Protein AF-A0A7S0H7M1-F1 (afdb_monomer)

Secondary structure (DSSP, 8-state):
-HHHHHHHHHHHHHHHHHH-TTTTTS--HHHHHHHHHHHHHHHHHHHHHHHHHHHHHHHHHHHTTGGGGGB-TTSPBPTTTHHHHHHHHHHHS-S--EEEEEETTEEEEEEHHHHTT-HHHH-TTTTS-----HHHHHHH--TT-GGGTTTTS-TTHHHHHHHHHHHHHHHTTS-EEEEEEEEEEEETTEEEEEEEE---------

Mean predicted aligned error: 10.05 Å

Foldseek 3Di:
DVVVVVVQLVVLLVVCVVVCVPVVVDDDPVRSSVVSVVVVCCCCVVVVQQLVQLLVLLVQCLQVVLCVVQADPVSFGNLVCLLQSSLLSCLQRFSDQWDWDADPNDIDIDGSNVQSQPCVLCNPCSNGRDGDDPVSSVPRRCSQPPVPPPPRGNPCVVVSSVVSSVVSVVLSQFDWHFDAQVDFDDDPNDTHGHIDTDRDDRPPDD

Sequence (206 aa):
VKEAQAKWLLKIETLLGESYGKLGKHKTPSEMALLAWAVLDALTFAGGLGVPTLTHHCIAVIANGEASAVLDSNGRLDRKKIDHFIMETSRLYPAVTEVPFLRSGKREVISIGMQSREKAVWGDDADTWKLRPLPLYHENLNAFAEFAHPTRSCPGKGLSLAIIRGFLKQLNEYSWSNVDTSKPLKANGFRFPEFTIRLSSPSSSS

Solvent-accessible surface area (backbone atoms only — not comparable to full-atom values): 12082 Å² total; per-residue (Å²): 110,73,67,64,50,52,55,52,41,56,51,43,41,50,52,47,55,72,75,35,78,76,62,65,84,80,54,54,73,69,56,46,51,51,48,26,47,54,50,50,50,50,49,51,51,54,45,64,47,35,42,59,45,37,45,45,48,48,52,50,38,51,76,72,56,62,40,56,92,44,36,47,100,84,72,33,64,38,83,88,42,49,67,57,52,52,50,45,40,32,37,76,48,38,61,49,43,63,47,79,46,78,54,97,91,38,84,46,72,47,51,39,52,58,62,48,40,35,43,95,79,58,36,95,57,25,89,51,85,62,93,71,65,65,68,59,48,77,75,67,60,43,60,49,39,53,88,41,57,91,85,60,30,50,87,54,50,69,59,42,53,50,52,44,50,50,49,54,58,56,53,50,75,39,55,67,46,77,70,40,75,89,57,56,44,76,59,96,89,43,78,39,64,34,68,44,77,46,82,53,72,77,78,79,82,126

Radius of gyration: 20.31 Å; Cα contacts (8 Å, |Δi|>4): 219; chains: 1; bounding box: 55×48×53 Å

InterPro domains:
  IPR036396 Cytochrome P450 superfamily [G3DSA:1.10.630.10] (42-188)
  IPR036396 Cytochrome P450 superfamily [SSF48264] (74-171)

Nearest PDB structures (foldseek):
  8hkj-assembly9_I  TM=6.020E-01  e=2.338E-04  Bacillus cereus
  8hkj-assembly10_J  TM=6.014E-01  e=3.820E-04  Bacillus cereus
  7mr1-assembly1_C  TM=2.454E-01  e=7.409E+00  Escherichia coli K-12

Organism: NCBI:txid1561963

pLDDT: mean 78.95, std 15.58, range [35.94, 97.5]

Structure (mmCIF, N/CA/C/O backbone):
data_AF-A0A7S0H7M1-F1
#
_entry.id   AF-A0A7S0H7M1-F1
#
loop_
_atom_site.group_PDB
_atom_site.id
_atom_site.type_symbol
_atom_site.label_atom_id
_atom_site.label_alt_id
_atom_site.label_comp_id
_atom_site.label_asym_id
_atom_site.label_entity_id
_atom_site.label_seq_id
_atom_site.pdbx_PDB_ins_code
_atom_site.Cartn_x
_atom_site.Cartn_y
_atom_site.Cartn_z
_atom_site.occupancy
_atom_site.B_iso_or_equiv
_atom_site.auth_seq_id
_atom_site.auth_comp_id
_atom_site.auth_asym_id
_atom_site.auth_atom_id
_atom_site.pdbx_PDB_model_num
ATOM 1 N N . VAL A 1 1 ? 0.652 22.108 19.392 1.00 57.00 1 VAL A N 1
ATOM 2 C CA . VAL A 1 1 ? 0.270 20.669 19.354 1.00 57.00 1 VAL A CA 1
ATOM 3 C C . VAL A 1 1 ? -1.083 20.419 20.018 1.00 57.00 1 VAL A C 1
ATOM 5 O O . VAL A 1 1 ? -1.995 20.016 19.312 1.00 57.00 1 VAL A O 1
ATOM 8 N N . LYS A 1 2 ? -1.264 20.731 21.313 1.00 65.12 2 LYS A N 1
ATOM 9 C CA . LYS A 1 2 ? -2.528 20.486 22.047 1.00 65.12 2 LYS A CA 1
ATOM 10 C C . LYS A 1 2 ? -3.769 21.153 21.429 1.00 65.12 2 LYS A C 1
ATOM 12 O O . LYS A 1 2 ? -4.819 20.536 21.340 1.00 65.12 2 LYS A O 1
ATOM 17 N N . GLU A 1 3 ? -3.628 22.380 20.941 1.00 69.38 3 GLU A N 1
ATOM 18 C CA . GLU A 1 3 ? -4.734 23.149 20.351 1.00 69.38 3 GLU A CA 1
ATOM 19 C C . GLU A 1 3 ? -5.190 22.593 18.987 1.00 69.38 3 GLU A C 1
ATOM 21 O O . GLU A 1 3 ? -6.380 22.437 18.723 1.00 69.38 3 GLU A O 1
ATOM 26 N N . ALA A 1 4 ? -4.234 22.186 18.143 1.00 67.88 4 ALA A N 1
ATOM 27 C CA . ALA A 1 4 ? -4.519 21.520 16.872 1.00 67.88 4 ALA A CA 1
ATOM 28 C C . ALA A 1 4 ? -5.181 20.148 17.084 1.00 67.88 4 ALA A C 1
ATOM 30 O O . ALA A 1 4 ? -6.089 19.777 16.345 1.00 67.88 4 ALA A O 1
ATOM 31 N N . GLN A 1 5 ? -4.753 19.416 18.113 1.00 64.75 5 GLN A N 1
ATOM 32 C CA . GLN A 1 5 ? -5.336 18.134 18.494 1.00 64.75 5 GLN A CA 1
ATOM 33 C C . GLN A 1 5 ? -6.780 18.285 18.987 1.00 64.75 5 GLN A C 1
ATOM 35 O O . GLN A 1 5 ? -7.653 17.552 18.529 1.00 64.75 5 GLN A O 1
ATOM 40 N N . ALA A 1 6 ? -7.054 19.285 19.831 1.00 70.81 6 ALA A N 1
ATOM 41 C CA . ALA A 1 6 ? -8.407 19.601 20.291 1.00 70.81 6 ALA A CA 1
ATOM 42 C C . ALA A 1 6 ? -9.352 19.941 19.125 1.00 70.81 6 ALA A C 1
ATOM 44 O O . ALA A 1 6 ? -10.485 19.465 19.083 1.00 70.81 6 ALA A O 1
ATOM 45 N N . LYS A 1 7 ? -8.867 20.691 18.125 1.00 78.12 7 LYS A N 1
ATOM 46 C CA . LYS A 1 7 ? -9.633 21.012 16.911 1.00 78.12 7 LYS A CA 1
ATOM 47 C C . LYS A 1 7 ? -10.032 19.762 16.116 1.00 78.12 7 LYS A C 1
ATOM 49 O O . LYS A 1 7 ? -11.158 19.680 15.627 1.00 78.12 7 LYS A O 1
ATOM 54 N N . TRP A 1 8 ? -9.120 18.801 15.963 1.00 71.94 8 TRP A N 1
ATOM 55 C CA . TRP A 1 8 ? -9.410 17.545 15.262 1.00 71.94 8 TRP A CA 1
ATOM 56 C C . TRP A 1 8 ? -10.359 16.646 16.049 1.00 71.94 8 TRP A C 1
ATOM 58 O O . TRP A 1 8 ? -11.255 16.060 15.443 1.00 71.94 8 TRP A O 1
ATOM 68 N N . LEU A 1 9 ? -10.212 16.592 17.374 1.00 67.31 9 LEU A N 1
ATOM 69 C CA . LEU A 1 9 ? -11.108 15.840 18.248 1.00 67.31 9 LEU A CA 1
ATOM 70 C C . LEU A 1 9 ? -12.554 16.331 18.108 1.00 67.31 9 LEU A C 1
ATOM 72 O O . LEU A 1 9 ? -13.432 15.542 17.776 1.00 67.31 9 LEU A O 1
ATOM 76 N N . LEU A 1 10 ? -12.774 17.644 18.230 1.00 71.75 10 LEU A N 1
ATOM 77 C CA . LEU A 1 10 ? -14.099 18.260 18.100 1.00 71.75 10 LEU A CA 1
ATOM 78 C C . LEU A 1 10 ? -14.734 17.976 16.726 1.00 71.75 10 LEU A C 1
ATOM 80 O O . LEU A 1 10 ? -15.933 17.726 16.604 1.00 71.75 10 LEU A O 1
ATOM 84 N N . LYS A 1 11 ? -13.915 17.984 15.667 1.00 77.06 11 LYS A N 1
ATOM 85 C CA . LYS A 1 11 ? -14.367 17.666 14.310 1.00 77.06 11 LYS A CA 1
ATOM 86 C C . LYS A 1 11 ? -14.787 16.200 14.180 1.00 77.06 11 LYS A C 1
ATOM 88 O O . LYS A 1 11 ? -15.801 15.923 13.547 1.00 77.06 11 LYS A O 1
ATOM 93 N N . ILE A 1 12 ? -14.039 15.271 14.776 1.00 73.44 12 ILE A N 1
ATOM 94 C CA . ILE A 1 12 ? -14.388 13.842 14.790 1.00 73.44 12 ILE A CA 1
ATOM 95 C C . ILE A 1 12 ? -15.648 13.607 15.626 1.00 73.44 12 ILE A C 1
ATOM 97 O O . ILE A 1 12 ? -16.529 12.887 15.173 1.00 73.44 12 ILE A O 1
ATOM 101 N N . GLU A 1 13 ? -15.784 14.248 16.789 1.00 68.00 13 GLU A N 1
ATOM 102 C CA . GLU A 1 13 ? -17.002 14.193 17.611 1.00 68.00 13 GLU A CA 1
ATOM 103 C C . GLU A 1 13 ? -18.234 14.658 16.828 1.00 68.00 13 GLU A C 1
ATOM 105 O O . GLU A 1 13 ? -19.259 13.974 16.830 1.00 68.00 13 GLU A O 1
ATOM 110 N N . THR A 1 14 ? -18.109 15.769 16.096 1.00 73.81 14 THR A N 1
ATOM 111 C CA . THR A 1 14 ? -19.175 16.306 15.233 1.00 73.81 14 THR A CA 1
ATOM 112 C C . THR A 1 14 ? -19.559 15.299 14.146 1.00 73.81 14 THR A C 1
ATOM 114 O O . THR A 1 14 ? -20.726 14.933 14.025 1.00 73.81 14 THR A O 1
ATOM 117 N N . LEU A 1 15 ? -18.573 14.766 13.415 1.00 72.00 15 LEU A N 1
ATOM 118 C CA . LEU A 1 15 ? -18.794 13.779 12.351 1.00 72.00 15 LEU A CA 1
ATOM 119 C C . LEU A 1 15 ? -19.399 12.469 12.877 1.00 72.00 15 LEU A C 1
ATOM 121 O O . LEU A 1 15 ? -20.238 11.860 12.209 1.00 72.00 15 LEU A O 1
ATOM 125 N N . LEU A 1 16 ? -18.990 12.028 14.070 1.00 69.62 16 LEU A N 1
ATOM 126 C CA . LEU A 1 16 ? -19.566 10.864 14.743 1.00 69.62 16 LEU A CA 1
ATOM 127 C C . LEU A 1 16 ? -21.024 11.125 15.138 1.00 69.62 16 LEU A C 1
ATOM 129 O O . LEU A 1 16 ? -21.862 10.248 14.936 1.00 69.62 16 LEU A O 1
ATOM 133 N N . GLY A 1 17 ? -21.340 12.319 15.644 1.00 66.81 17 GLY A N 1
ATOM 134 C CA . GLY A 1 17 ? -22.709 12.732 15.962 1.00 66.81 17 GLY A CA 1
ATOM 135 C C . GLY A 1 17 ? -23.627 12.743 14.736 1.00 66.81 17 GLY A C 1
ATOM 136 O O . GLY A 1 17 ? -24.731 12.201 14.795 1.00 66.81 17 GLY A O 1
ATOM 137 N N . GLU A 1 18 ? -23.148 13.282 13.613 1.00 67.69 18 GLU A N 1
ATOM 138 C CA . GLU A 1 18 ? -23.882 13.350 12.340 1.00 67.69 18 GLU A CA 1
ATOM 139 C C . GLU A 1 18 ? -24.073 11.969 11.690 1.00 67.69 18 GLU A C 1
ATOM 141 O O . GLU A 1 18 ? -25.154 11.652 11.194 1.00 67.69 18 GLU A O 1
ATOM 146 N N . SER A 1 19 ? -23.043 11.116 11.721 1.00 60.75 19 SER A N 1
ATOM 147 C CA . SER A 1 19 ? -23.050 9.812 11.035 1.00 60.75 19 SER A CA 1
ATOM 148 C C . SER A 1 19 ? -23.734 8.696 11.838 1.00 60.75 19 SER A C 1
ATOM 150 O O . SER A 1 19 ? -24.164 7.696 11.264 1.00 60.75 19 SER A O 1
ATOM 152 N N . TYR A 1 20 ? -23.844 8.835 13.165 1.00 59.97 20 TYR A N 1
ATOM 153 C CA . TYR A 1 20 ? -24.303 7.772 14.069 1.00 59.97 20 TYR A CA 1
ATOM 154 C C . TYR A 1 20 ? -25.439 8.210 15.005 1.00 59.97 20 TYR A C 1
ATOM 156 O O . TYR A 1 20 ? -25.418 7.888 16.196 1.00 59.97 20 TYR A O 1
ATOM 164 N N . GLY A 1 21 ? -26.503 8.828 14.478 1.00 47.56 21 GLY A N 1
ATOM 165 C CA . GLY A 1 21 ? -27.720 9.220 15.223 1.00 47.56 21 GLY A CA 1
ATOM 166 C C . GLY A 1 21 ? -28.423 8.124 16.066 1.00 47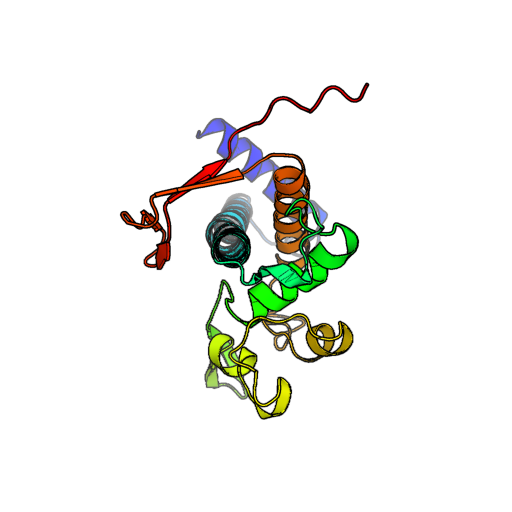.56 21 GLY A C 1
ATOM 167 O O . GLY A 1 21 ? -29.434 8.393 16.712 1.00 47.56 21 GLY A O 1
ATOM 168 N N . LYS A 1 22 ? -27.895 6.890 16.104 1.00 50.78 22 LYS A N 1
ATOM 169 C CA . LYS A 1 22 ? -28.317 5.772 16.968 1.00 50.78 22 LYS A CA 1
ATOM 170 C C . LYS A 1 22 ? -27.406 5.499 18.182 1.00 50.78 22 LYS A C 1
ATOM 172 O O . LYS A 1 22 ? -27.899 4.935 19.152 1.00 50.78 22 LYS A O 1
ATOM 177 N N . LEU A 1 23 ? -26.126 5.896 18.181 1.00 49.69 23 LEU A N 1
ATOM 178 C CA . LEU A 1 23 ? -25.229 5.751 19.351 1.00 49.69 23 LEU A CA 1
ATOM 179 C C . LEU A 1 23 ? -25.386 6.905 20.355 1.00 49.69 23 LEU A C 1
ATOM 181 O O . LEU A 1 23 ? -25.138 6.722 21.544 1.00 49.69 23 LEU A O 1
ATOM 185 N N . GLY A 1 24 ? -25.840 8.072 19.888 1.00 48.19 24 GLY A N 1
ATOM 186 C CA . GLY A 1 24 ? -25.947 9.293 20.694 1.00 48.19 24 GLY A CA 1
ATOM 187 C C . GLY A 1 24 ? -27.023 9.278 21.786 1.00 48.19 24 GLY A C 1
ATOM 188 O O . GLY A 1 24 ? -27.004 10.137 22.657 1.00 48.19 24 GLY A O 1
ATOM 189 N N . LYS A 1 25 ? -27.945 8.306 21.796 1.00 53.41 25 LYS A N 1
ATOM 190 C CA . LYS A 1 25 ? -29.011 8.259 22.816 1.00 53.41 25 LYS A CA 1
ATOM 191 C C . LYS A 1 25 ? -28.539 7.762 24.189 1.00 53.41 25 LYS A C 1
ATOM 193 O O . LYS A 1 25 ? -29.270 7.927 25.159 1.00 53.41 25 LYS A O 1
ATOM 198 N N . HIS A 1 26 ? -27.339 7.180 24.282 1.00 52.72 26 HIS A N 1
ATOM 199 C CA . HIS A 1 26 ? -26.861 6.519 25.504 1.00 52.72 26 HIS A CA 1
ATOM 200 C C . HIS A 1 26 ? -25.388 6.786 25.838 1.00 52.72 26 HIS A C 1
ATOM 202 O O . HIS A 1 26 ? -24.795 5.994 26.562 1.00 52.72 26 HIS A O 1
ATOM 208 N N . LYS A 1 27 ? -24.780 7.856 25.309 1.00 64.94 27 LYS A N 1
ATOM 209 C CA . LYS A 1 27 ? -23.367 8.159 25.576 1.00 64.94 27 LYS A CA 1
ATOM 210 C C . LYS A 1 27 ? -23.181 9.540 26.183 1.00 64.94 27 LYS A C 1
ATOM 212 O O . LYS A 1 27 ? -23.636 10.541 25.637 1.00 64.94 27 LYS A O 1
ATOM 217 N N . THR A 1 28 ? -22.503 9.575 27.320 1.00 78.50 28 THR A N 1
ATOM 218 C CA . THR A 1 28 ? -22.025 10.785 27.988 1.00 78.50 28 THR A CA 1
ATOM 219 C C . THR A 1 28 ? -20.980 11.507 27.122 1.00 78.50 28 THR A C 1
ATOM 221 O O . THR A 1 28 ? -20.331 10.873 26.282 1.00 78.50 28 THR A O 1
ATOM 224 N N . PRO A 1 29 ? -20.747 12.818 27.332 1.00 75.31 29 PRO A N 1
A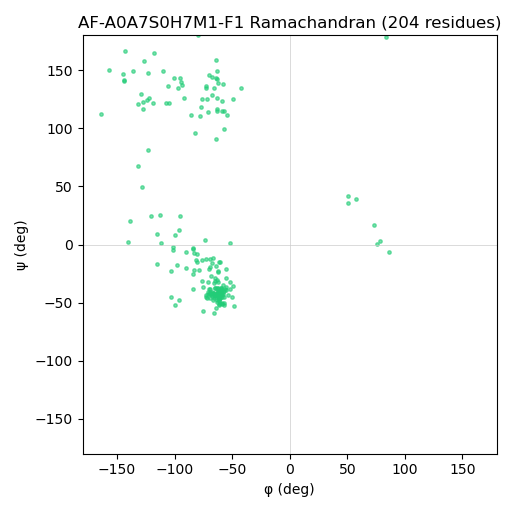TOM 225 C CA . PRO A 1 29 ? -19.683 13.550 26.638 1.00 75.31 29 PRO A CA 1
ATOM 226 C C . PRO A 1 29 ? -18.309 12.869 26.736 1.00 75.31 29 PRO A C 1
ATOM 228 O O . PRO A 1 29 ? -17.582 12.796 25.750 1.00 75.31 29 PRO A O 1
ATOM 231 N N . SER A 1 30 ? -17.982 12.283 27.892 1.00 74.81 30 SER A N 1
ATOM 232 C CA . SER A 1 30 ? -16.726 11.554 28.104 1.00 74.81 30 SER A CA 1
ATOM 233 C C . SER A 1 30 ? -16.610 10.291 27.244 1.00 74.81 30 SER A C 1
ATOM 235 O O . SER A 1 30 ? -15.533 9.988 26.735 1.00 74.81 30 SER A O 1
ATOM 237 N N . GLU A 1 31 ? -17.706 9.557 27.039 1.00 74.69 31 GLU A N 1
ATOM 238 C CA . GLU A 1 31 ? -17.719 8.375 26.166 1.00 74.69 31 GLU A CA 1
ATOM 239 C C . GLU A 1 31 ? -17.595 8.749 24.686 1.00 74.69 31 GLU A C 1
ATOM 241 O O . GLU A 1 31 ? -16.995 8.001 23.911 1.00 74.69 31 GLU A O 1
ATOM 246 N N . MET A 1 32 ? -18.135 9.906 24.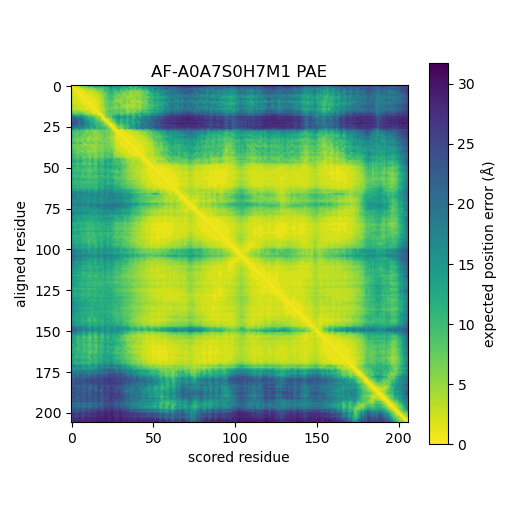294 1.00 71.62 32 MET A N 1
ATOM 247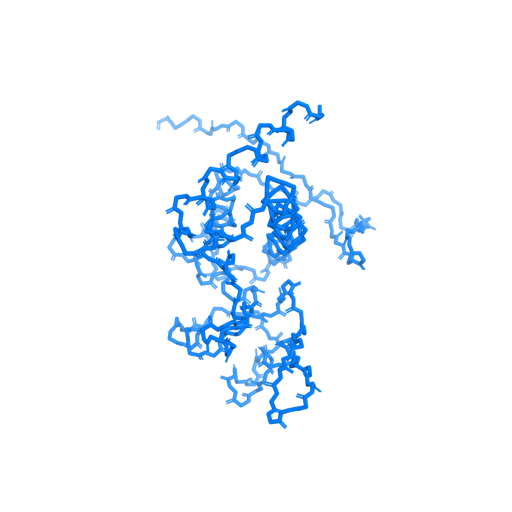 C CA . MET A 1 32 ? -17.967 10.453 22.947 1.00 71.62 32 MET A CA 1
ATOM 248 C C . MET A 1 32 ? -16.529 10.915 22.702 1.00 71.62 32 MET A C 1
ATOM 250 O O . MET A 1 32 ? -15.961 10.568 21.668 1.00 71.62 32 MET A O 1
ATOM 254 N N . ALA A 1 33 ? -15.912 11.590 23.674 1.00 71.75 33 ALA A N 1
ATOM 255 C CA . ALA A 1 33 ? -14.509 11.982 23.602 1.00 71.75 33 ALA A CA 1
ATOM 256 C C . ALA A 1 33 ? -13.582 10.760 23.513 1.00 71.75 33 ALA A C 1
ATOM 258 O O . ALA A 1 33 ? -12.684 10.721 22.673 1.00 71.75 33 ALA A O 1
ATOM 259 N N . LEU A 1 34 ? -13.824 9.720 24.322 1.00 75.19 34 LEU A N 1
ATOM 260 C CA . LEU A 1 34 ? -13.058 8.472 24.262 1.00 75.19 34 LEU A CA 1
ATOM 261 C C . LEU A 1 34 ? -13.199 7.777 22.900 1.00 75.19 34 LEU A C 1
ATOM 263 O O . LEU A 1 34 ? -12.214 7.279 22.357 1.00 75.19 34 LEU A O 1
ATOM 267 N N . LEU A 1 35 ? -14.406 7.760 22.326 1.00 73.56 35 LEU A N 1
ATOM 268 C CA . LEU A 1 35 ? -14.635 7.208 20.992 1.00 73.56 35 LEU A CA 1
ATOM 269 C C . LEU A 1 35 ? -13.912 8.024 19.913 1.00 73.56 35 LEU A C 1
ATOM 271 O O . LEU A 1 35 ? -13.290 7.440 19.028 1.00 73.56 35 LEU A O 1
ATOM 275 N N . ALA A 1 36 ? -13.961 9.354 19.991 1.00 73.56 36 ALA A N 1
ATOM 276 C CA . ALA A 1 36 ? -13.262 10.234 19.061 1.00 73.56 36 ALA A CA 1
ATOM 277 C C . ALA A 1 36 ? -11.742 10.036 19.124 1.00 73.56 36 ALA A C 1
ATOM 279 O O . ALA A 1 36 ? -11.097 9.957 18.079 1.00 73.56 36 ALA A O 1
ATOM 280 N N . TRP A 1 37 ? -11.186 9.872 20.326 1.00 75.06 37 TRP A N 1
ATOM 281 C CA . TRP A 1 37 ? -9.786 9.498 20.525 1.00 75.06 37 TRP A CA 1
ATOM 282 C C . TRP A 1 37 ? -9.458 8.139 19.925 1.00 75.06 37 TRP A C 1
ATOM 284 O O . TRP A 1 37 ? -8.520 8.040 19.146 1.00 75.06 37 TRP A O 1
ATOM 294 N N . ALA A 1 38 ? -10.262 7.112 20.202 1.00 72.50 38 ALA A N 1
ATOM 295 C CA . ALA A 1 38 ? -10.047 5.783 19.638 1.00 72.50 38 ALA A CA 1
ATOM 296 C C . ALA A 1 38 ? -10.086 5.793 18.098 1.00 72.50 38 ALA A C 1
ATOM 298 O O . ALA A 1 38 ? -9.305 5.094 17.455 1.00 72.50 38 ALA A O 1
ATOM 299 N N . VAL A 1 39 ? -10.963 6.603 17.496 1.00 74.25 39 VAL A N 1
ATOM 300 C CA . VAL A 1 39 ? -11.022 6.799 16.039 1.00 74.25 39 VAL A CA 1
ATOM 301 C C . VAL A 1 39 ? -9.792 7.554 15.536 1.00 74.25 39 VAL A C 1
ATOM 303 O O . VAL A 1 39 ? -9.189 7.132 14.551 1.00 74.25 39 VAL A O 1
ATOM 306 N N . LEU A 1 40 ? -9.397 8.644 16.196 1.00 77.31 40 LEU A N 1
ATOM 307 C CA . LEU A 1 40 ? -8.212 9.418 15.826 1.00 77.31 40 LEU A CA 1
ATOM 308 C C . LEU A 1 40 ? -6.942 8.568 15.912 1.00 77.31 40 LEU A C 1
ATOM 310 O O . LEU A 1 40 ? -6.149 8.570 14.973 1.00 77.31 40 LEU A O 1
ATOM 314 N N . ASP A 1 41 ? -6.772 7.814 16.991 1.00 74.62 41 ASP A N 1
ATOM 315 C CA . ASP A 1 41 ? -5.654 6.898 17.193 1.00 74.62 41 ASP A CA 1
ATOM 316 C C . ASP A 1 41 ? -5.679 5.783 16.152 1.00 74.62 41 ASP A C 1
ATOM 318 O O . ASP A 1 41 ? -4.664 5.524 15.515 1.00 74.62 41 ASP A O 1
ATOM 322 N N . ALA A 1 42 ? -6.836 5.171 15.883 1.00 74.25 42 ALA A N 1
ATOM 323 C CA . ALA A 1 42 ? -6.947 4.159 14.836 1.00 74.25 42 ALA A CA 1
ATOM 324 C C . ALA A 1 42 ? -6.550 4.716 13.459 1.00 74.25 42 ALA A C 1
ATOM 326 O O . ALA A 1 42 ? -5.809 4.066 12.724 1.00 74.25 42 ALA A O 1
ATOM 327 N N . LEU A 1 43 ? -6.995 5.926 13.111 1.00 75.44 43 LEU A N 1
ATOM 328 C CA . LEU A 1 43 ? -6.685 6.557 11.827 1.00 75.44 43 LEU A CA 1
ATOM 329 C C . LEU A 1 43 ? -5.221 6.998 11.732 1.00 75.44 43 LEU A C 1
ATOM 331 O O . LEU A 1 43 ? -4.586 6.785 10.699 1.00 75.44 43 LEU A O 1
ATOM 335 N N . THR A 1 44 ? -4.672 7.593 12.789 1.00 79.69 44 THR A N 1
ATOM 336 C CA . THR A 1 44 ? -3.287 8.086 12.804 1.00 79.69 44 THR A CA 1
ATOM 337 C C . THR A 1 44 ? -2.280 6.956 12.940 1.00 79.69 44 THR A C 1
ATOM 339 O O . THR A 1 44 ? -1.252 6.996 12.275 1.00 79.69 44 THR A O 1
ATOM 342 N N . PHE A 1 45 ? -2.577 5.915 13.713 1.00 81.19 45 PHE A N 1
ATOM 343 C CA . PHE A 1 45 ? -1.713 4.750 13.849 1.00 81.19 45 PHE A CA 1
ATOM 344 C C . PHE A 1 45 ? -1.790 3.852 12.611 1.00 81.19 45 PHE A C 1
ATOM 346 O O . PHE A 1 45 ? -0.780 3.637 11.942 1.00 81.19 45 PHE A O 1
ATOM 353 N N . ALA A 1 46 ? -2.983 3.367 12.242 1.00 78.12 46 ALA A N 1
ATOM 354 C CA . ALA A 1 46 ? -3.117 2.454 11.105 1.00 78.12 46 ALA A CA 1
ATOM 355 C C . ALA A 1 46 ? -2.781 3.154 9.781 1.00 78.12 46 ALA A C 1
ATOM 357 O O . ALA A 1 46 ? -2.051 2.606 8.953 1.00 78.12 46 ALA A O 1
ATOM 358 N N . GLY A 1 47 ? -3.258 4.389 9.596 1.00 81.56 47 GLY A N 1
ATOM 359 C CA . GLY A 1 47 ? -2.923 5.204 8.430 1.00 81.56 47 GLY A CA 1
ATOM 360 C C . GLY A 1 47 ? -1.463 5.657 8.429 1.00 81.56 47 GLY A C 1
ATOM 361 O O . GLY A 1 47 ? -0.809 5.572 7.392 1.00 81.56 47 GLY A O 1
ATOM 362 N N . GLY A 1 48 ? -0.934 6.079 9.580 1.00 83.88 48 GLY A N 1
ATOM 363 C CA . GLY A 1 48 ? 0.444 6.562 9.728 1.00 83.88 48 GLY A CA 1
ATOM 364 C C . GLY A 1 48 ? 1.514 5.476 9.657 1.00 83.88 48 GLY A C 1
ATOM 365 O O . GLY A 1 48 ? 2.682 5.806 9.493 1.00 83.88 48 GLY A O 1
ATOM 366 N N . LEU A 1 49 ? 1.142 4.197 9.717 1.00 85.56 49 LEU A N 1
ATOM 367 C CA . LEU A 1 49 ? 2.036 3.084 9.397 1.00 85.56 49 LEU A CA 1
ATOM 368 C C . LEU A 1 49 ? 1.785 2.556 7.985 1.00 85.56 49 LEU A C 1
ATOM 370 O O . LEU A 1 49 ? 2.718 2.470 7.188 1.00 85.56 49 LEU A O 1
ATOM 374 N N . GLY A 1 50 ? 0.534 2.239 7.645 1.00 89.50 50 GLY A N 1
ATOM 375 C CA . GLY A 1 50 ? 0.199 1.550 6.399 1.00 89.50 50 GLY A CA 1
ATOM 376 C C . GLY A 1 50 ? 0.459 2.383 5.144 1.00 89.50 50 GLY A C 1
ATOM 377 O O . GLY A 1 50 ? 1.097 1.907 4.205 1.00 89.50 50 GLY A O 1
ATOM 378 N N . VAL A 1 51 ? 0.006 3.642 5.132 1.00 91.38 51 VAL A N 1
ATOM 379 C CA . VAL A 1 51 ? 0.162 4.540 3.975 1.00 91.38 51 VAL A CA 1
ATOM 380 C C . VAL A 1 51 ? 1.631 4.837 3.678 1.00 91.38 51 VAL A C 1
ATOM 382 O O . VAL A 1 51 ? 2.045 4.583 2.547 1.00 91.38 51 VAL A O 1
ATOM 385 N N . PRO A 1 52 ? 2.453 5.329 4.627 1.00 89.62 52 PRO A N 1
ATOM 386 C CA . PRO A 1 52 ? 3.852 5.603 4.322 1.00 89.62 52 PRO A CA 1
ATOM 387 C C . PRO A 1 52 ? 4.636 4.332 3.999 1.00 89.62 52 PRO A C 1
ATOM 389 O O . PRO A 1 52 ? 5.499 4.395 3.134 1.00 89.62 52 PRO A O 1
ATOM 392 N N . THR A 1 53 ? 4.318 3.183 4.606 1.00 90.31 53 THR A N 1
ATOM 393 C CA . THR A 1 53 ? 4.973 1.906 4.271 1.00 90.31 53 THR A CA 1
ATOM 394 C C . THR A 1 53 ? 4.693 1.493 2.825 1.00 90.31 53 THR A C 1
ATOM 396 O O . THR A 1 53 ? 5.626 1.208 2.080 1.00 90.31 53 THR A O 1
ATOM 399 N N . LEU A 1 54 ? 3.435 1.528 2.368 1.00 94.19 54 LEU A N 1
ATOM 400 C CA . LEU A 1 54 ? 3.127 1.172 0.979 1.00 94.19 54 LEU A CA 1
ATOM 401 C C . LEU A 1 54 ? 3.659 2.210 -0.024 1.00 94.19 54 LEU A C 1
ATOM 403 O O . LEU A 1 54 ? 4.171 1.832 -1.078 1.00 94.19 54 LEU A O 1
ATOM 407 N N . THR A 1 55 ? 3.601 3.506 0.305 1.00 92.94 55 THR A N 1
ATOM 408 C CA . THR A 1 55 ? 4.267 4.559 -0.486 1.00 92.94 55 THR A CA 1
ATOM 409 C C . THR A 1 55 ? 5.766 4.297 -0.589 1.00 92.94 55 THR A C 1
ATOM 411 O O . THR A 1 55 ? 6.346 4.450 -1.660 1.00 92.94 55 THR A O 1
ATOM 414 N N . HIS A 1 56 ? 6.394 3.865 0.504 1.00 86.31 56 HIS A N 1
ATOM 415 C CA . HIS A 1 56 ? 7.804 3.508 0.513 1.00 86.31 56 HIS A CA 1
ATOM 416 C C . HIS A 1 56 ? 8.073 2.353 -0.448 1.00 86.31 56 HIS A C 1
ATOM 418 O O . HIS A 1 56 ? 8.929 2.480 -1.319 1.00 86.31 56 HIS A O 1
ATOM 424 N N . HIS A 1 57 ? 7.333 1.249 -0.336 1.00 92.62 57 HIS A N 1
ATOM 425 C CA . HIS A 1 57 ? 7.510 0.102 -1.228 1.00 92.62 57 HIS A CA 1
ATOM 426 C C . HIS A 1 57 ? 7.370 0.503 -2.700 1.00 92.62 57 HIS A C 1
ATOM 428 O O . HIS A 1 57 ? 8.164 0.067 -3.527 1.00 92.62 57 HIS A O 1
ATOM 434 N N . CYS A 1 58 ? 6.434 1.404 -3.017 1.00 92.31 58 CYS A N 1
ATOM 435 C CA . CYS A 1 58 ? 6.317 1.985 -4.353 1.00 92.31 58 CYS A CA 1
ATOM 436 C C . CYS A 1 58 ? 7.621 2.669 -4.791 1.00 92.31 58 CYS A C 1
ATOM 438 O O . CYS A 1 58 ? 8.148 2.355 -5.852 1.00 92.31 58 CYS A O 1
ATOM 440 N N . ILE A 1 59 ? 8.186 3.561 -3.976 1.00 87.81 59 ILE A N 1
ATOM 441 C CA . ILE A 1 59 ? 9.456 4.232 -4.302 1.00 87.81 59 ILE A CA 1
ATOM 442 C C . ILE A 1 59 ? 10.586 3.211 -4.486 1.00 87.81 59 ILE A C 1
ATOM 444 O O . ILE A 1 59 ? 11.344 3.321 -5.444 1.00 87.81 59 ILE A O 1
ATOM 448 N N . ALA A 1 60 ? 10.675 2.198 -3.620 1.00 83.94 60 ALA A N 1
ATOM 449 C CA . ALA A 1 60 ? 11.716 1.172 -3.686 1.00 83.94 60 ALA A CA 1
ATOM 450 C C . ALA A 1 60 ? 11.667 0.367 -4.997 1.00 83.94 60 ALA A C 1
ATOM 452 O O . ALA A 1 60 ? 12.699 0.185 -5.638 1.00 83.94 60 ALA A O 1
ATOM 453 N N . VAL A 1 61 ? 10.473 -0.040 -5.441 1.00 88.06 61 VAL A N 1
ATOM 454 C CA . VAL A 1 61 ? 10.275 -0.735 -6.728 1.00 88.06 61 VAL A CA 1
ATOM 455 C C . VAL A 1 61 ? 10.753 0.124 -7.903 1.00 88.06 61 VAL A C 1
ATOM 457 O O . VAL A 1 61 ? 11.361 -0.386 -8.845 1.00 88.06 61 VAL A O 1
ATOM 460 N N . ILE A 1 62 ? 10.515 1.438 -7.857 1.00 84.81 62 ILE A N 1
ATOM 461 C CA . ILE A 1 62 ? 10.992 2.342 -8.910 1.00 84.81 62 ILE A CA 1
ATOM 462 C C . ILE A 1 62 ? 12.517 2.505 -8.826 1.00 84.81 62 ILE A C 1
ATOM 464 O O . ILE A 1 62 ? 13.204 2.378 -9.838 1.00 84.81 62 ILE A O 1
ATOM 468 N N . ALA A 1 63 ? 13.060 2.723 -7.626 1.00 78.94 63 ALA A N 1
ATOM 469 C C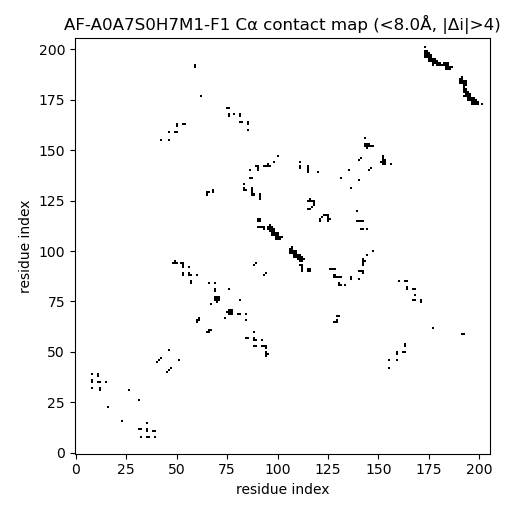A . ALA A 1 63 ? 14.489 2.929 -7.386 1.00 78.94 63 ALA A CA 1
ATOM 470 C C . ALA A 1 63 ? 15.359 1.710 -7.743 1.00 78.94 63 ALA A C 1
ATOM 472 O O . ALA A 1 63 ? 16.505 1.895 -8.155 1.00 78.94 63 ALA A O 1
ATOM 473 N N . ASN A 1 64 ? 14.820 0.494 -7.617 1.00 78.31 64 ASN A N 1
ATOM 474 C CA . ASN A 1 64 ? 15.490 -0.759 -7.977 1.00 78.31 64 ASN A CA 1
ATOM 475 C C . ASN A 1 64 ? 15.363 -1.121 -9.469 1.00 78.31 64 ASN A C 1
ATOM 477 O O . ASN A 1 64 ? 15.911 -2.132 -9.901 1.00 78.31 64 ASN A O 1
ATOM 481 N N . GLY A 1 65 ? 14.629 -0.335 -10.266 1.00 80.81 65 GLY A N 1
ATOM 482 C CA . GLY A 1 65 ? 14.412 -0.604 -11.693 1.00 80.81 65 GLY A CA 1
ATOM 483 C C . GLY A 1 65 ? 13.359 -1.680 -11.998 1.00 80.81 65 GLY A C 1
ATOM 484 O O . GLY A 1 65 ? 13.097 -1.964 -13.168 1.00 80.81 65 GLY A O 1
ATOM 485 N N . GLU A 1 66 ? 12.698 -2.235 -10.978 1.00 83.75 66 GLU A N 1
ATOM 486 C CA . GLU A 1 66 ? 11.610 -3.214 -11.134 1.00 83.75 66 GLU A CA 1
ATOM 487 C C . GLU A 1 66 ? 10.391 -2.589 -11.842 1.00 83.75 66 GLU A C 1
ATOM 489 O O . GLU A 1 66 ? 9.687 -3.260 -12.594 1.00 83.75 66 GLU A O 1
ATOM 494 N N . ALA A 1 67 ? 10.185 -1.275 -11.694 1.00 83.44 67 ALA A N 1
ATOM 495 C CA . ALA A 1 67 ? 9.066 -0.539 -12.288 1.00 83.44 67 ALA A CA 1
ATOM 496 C C . ALA A 1 67 ? 9.161 -0.293 -13.809 1.00 83.44 67 ALA A C 1
ATOM 498 O O . ALA A 1 67 ? 8.298 0.392 -14.351 1.00 83.44 67 ALA A O 1
ATOM 499 N N . SER A 1 68 ? 10.168 -0.799 -14.528 1.00 82.00 68 SER A N 1
ATOM 500 C CA . SER A 1 68 ? 10.419 -0.438 -15.942 1.00 82.00 68 SER A CA 1
ATOM 501 C C . SER A 1 68 ? 9.183 -0.524 -16.862 1.00 82.00 68 SER A C 1
ATOM 503 O O . SER A 1 68 ? 8.983 0.345 -17.705 1.00 82.00 68 SER A O 1
ATOM 505 N N . ALA A 1 69 ? 8.286 -1.493 -16.648 1.00 83.56 69 ALA A N 1
ATOM 506 C CA . ALA A 1 69 ? 7.046 -1.667 -17.422 1.00 83.56 69 ALA A CA 1
ATOM 507 C C . ALA A 1 69 ? 5.986 -0.552 -17.235 1.00 83.56 69 ALA A C 1
ATOM 509 O O . ALA A 1 69 ? 5.021 -0.454 -18.012 1.00 83.56 69 ALA A O 1
ATOM 510 N N . VAL A 1 70 ? 6.124 0.262 -16.187 1.00 84.06 70 VAL A N 1
ATOM 511 C CA . VAL A 1 70 ? 5.237 1.392 -15.868 1.00 84.06 70 VAL A CA 1
ATOM 512 C C . VAL A 1 70 ? 5.911 2.748 -16.030 1.00 84.06 70 VAL A C 1
ATOM 514 O O . VAL A 1 70 ? 5.254 3.756 -15.779 1.00 84.06 70 VAL A O 1
ATOM 517 N N . LEU A 1 71 ? 7.176 2.786 -16.449 1.00 85.06 71 LEU A N 1
ATOM 518 C CA . LEU A 1 71 ? 7.890 4.027 -16.726 1.00 85.06 71 LEU A CA 1
ATOM 519 C C . LEU A 1 71 ? 7.819 4.370 -18.220 1.00 85.06 71 LEU A C 1
ATOM 521 O O . LEU A 1 71 ? 7.828 3.487 -19.077 1.00 85.06 71 LEU A O 1
ATOM 525 N N . ASP A 1 72 ? 7.715 5.657 -18.532 1.00 82.12 72 ASP A N 1
ATOM 526 C CA . ASP A 1 72 ? 7.861 6.186 -19.884 1.00 82.12 72 ASP A CA 1
ATOM 527 C C . ASP A 1 72 ? 9.345 6.305 -20.280 1.00 82.12 72 ASP A C 1
ATOM 529 O O . ASP A 1 72 ? 10.254 6.002 -19.502 1.00 82.12 72 ASP A O 1
ATOM 533 N N . SER A 1 73 ? 9.610 6.778 -21.501 1.00 76.12 73 SER A N 1
ATOM 534 C CA . SER A 1 73 ? 10.975 6.970 -22.012 1.00 76.12 73 SER A CA 1
ATOM 535 C C . SER A 1 73 ? 11.817 7.963 -21.201 1.00 76.12 73 SER A C 1
ATOM 537 O O . SER A 1 73 ? 13.032 7.998 -21.364 1.00 76.12 73 SER A O 1
ATOM 539 N N . ASN A 1 74 ? 11.190 8.772 -20.344 1.00 74.56 74 ASN A N 1
ATOM 540 C CA . ASN A 1 74 ? 11.841 9.739 -19.466 1.00 74.56 74 ASN A CA 1
ATOM 541 C C . ASN A 1 74 ? 11.982 9.210 -18.027 1.00 74.56 74 ASN A C 1
ATOM 543 O O . ASN A 1 74 ? 12.326 9.979 -17.130 1.00 74.56 74 ASN A O 1
ATOM 547 N N . GLY A 1 75 ? 11.680 7.929 -17.782 1.00 75.25 75 GLY A N 1
ATOM 548 C CA . GLY A 1 75 ? 11.717 7.331 -16.447 1.00 75.25 75 GLY A CA 1
ATOM 549 C C . GLY A 1 75 ? 10.568 7.780 -15.540 1.00 75.25 75 GLY A C 1
ATOM 550 O O . GLY A 1 75 ? 10.656 7.625 -14.322 1.00 75.25 75 GLY A O 1
ATOM 551 N N . ARG A 1 76 ? 9.497 8.351 -16.105 1.00 82.06 76 ARG A N 1
ATOM 552 C CA . ARG A 1 76 ? 8.324 8.828 -15.363 1.00 82.06 76 ARG A CA 1
ATOM 553 C C . ARG A 1 76 ? 7.233 7.770 -15.329 1.00 82.06 76 ARG A C 1
ATOM 555 O O . ARG A 1 76 ? 6.943 7.129 -16.329 1.00 82.06 76 ARG A O 1
ATOM 562 N N . LEU A 1 77 ? 6.576 7.623 -14.186 1.00 86.19 77 LEU A N 1
ATOM 563 C CA . LEU A 1 77 ? 5.429 6.748 -13.990 1.00 86.19 77 LEU A CA 1
ATOM 564 C C . LEU A 1 77 ? 4.280 7.131 -14.940 1.00 86.19 77 LEU A C 1
ATOM 566 O O . LEU A 1 77 ? 3.778 8.260 -14.921 1.00 86.19 77 LEU A O 1
ATOM 570 N N . ASP A 1 78 ? 3.814 6.180 -15.744 1.00 87.75 78 ASP A N 1
ATOM 571 C CA . ASP A 1 78 ? 2.642 6.357 -16.594 1.00 87.75 78 ASP A CA 1
ATOM 572 C C . ASP A 1 78 ? 1.402 6.596 -15.719 1.00 87.75 78 ASP A C 1
ATOM 574 O O . ASP A 1 78 ? 0.958 5.726 -14.961 1.00 87.75 78 ASP A O 1
ATOM 578 N N . ARG A 1 79 ? 0.803 7.786 -15.861 1.00 86.38 79 ARG A N 1
ATOM 579 C CA . ARG A 1 79 ? -0.382 8.218 -15.104 1.00 86.38 79 ARG A CA 1
ATOM 580 C C . ARG A 1 79 ? -1.561 7.253 -15.233 1.00 86.38 79 ARG A C 1
ATOM 582 O O . ARG A 1 79 ? -2.361 7.172 -14.300 1.00 86.38 79 ARG A O 1
ATOM 589 N N . LYS A 1 80 ? -1.671 6.529 -16.350 1.00 88.69 80 LYS A N 1
ATOM 590 C CA . LYS A 1 80 ? -2.736 5.543 -16.590 1.00 88.69 80 LYS A CA 1
ATOM 591 C C . LYS A 1 80 ? -2.482 4.219 -15.870 1.00 88.69 80 LYS A C 1
ATOM 593 O O . LYS A 1 80 ? -3.431 3.489 -15.609 1.00 88.69 80 LYS A O 1
ATOM 598 N N . LYS A 1 81 ? -1.228 3.921 -15.520 1.00 91.06 81 LYS A N 1
ATOM 599 C CA . LYS A 1 81 ? -0.818 2.665 -14.874 1.00 91.06 81 LYS A CA 1
ATOM 600 C C . LYS A 1 81 ? -0.601 2.789 -13.367 1.00 91.06 81 LYS A C 1
ATOM 602 O O . LYS A 1 81 ? -0.337 1.776 -12.730 1.00 91.06 81 LYS A O 1
ATOM 607 N N . ILE A 1 82 ? -0.740 3.983 -12.780 1.00 91.44 82 ILE A N 1
ATOM 608 C CA . ILE A 1 82 ? -0.496 4.217 -11.342 1.00 91.44 82 ILE A CA 1
ATOM 609 C C . ILE A 1 82 ? -1.297 3.256 -10.464 1.00 91.44 82 ILE A C 1
ATOM 611 O O . ILE A 1 82 ? -0.753 2.696 -9.518 1.00 91.44 82 ILE A O 1
ATOM 615 N N . ASP A 1 83 ? -2.567 3.023 -10.786 1.00 91.81 83 ASP A N 1
ATOM 616 C CA . ASP A 1 83 ? -3.397 2.126 -9.982 1.00 91.81 83 ASP A CA 1
ATOM 617 C C . ASP A 1 83 ? -2.925 0.671 -10.077 1.00 91.81 83 ASP A C 1
ATOM 619 O O . ASP A 1 83 ? -2.817 0.008 -9.048 1.00 91.81 83 ASP A O 1
ATOM 623 N N . HIS A 1 84 ? -2.543 0.196 -11.269 1.00 93.31 84 HIS A N 1
ATOM 624 C CA . HIS A 1 84 ? -1.952 -1.142 -11.420 1.00 93.31 84 HIS A CA 1
ATOM 625 C C . HIS A 1 84 ? -0.631 -1.254 -10.667 1.00 93.31 84 HIS A C 1
ATOM 627 O O . HIS A 1 84 ? -0.358 -2.267 -10.034 1.00 93.31 84 HIS A O 1
ATOM 633 N N . PHE A 1 85 ? 0.191 -0.211 -10.750 1.00 95.25 85 PHE A N 1
ATOM 634 C CA . PHE A 1 85 ? 1.484 -0.149 -10.093 1.00 95.25 85 PHE A CA 1
ATOM 635 C C . PHE A 1 85 ? 1.341 -0.251 -8.568 1.00 95.25 85 PHE A C 1
ATOM 637 O O . PHE A 1 85 ? 2.043 -1.044 -7.938 1.00 95.25 85 PHE A O 1
ATOM 644 N N . ILE A 1 86 ? 0.397 0.492 -7.980 1.00 95.81 86 ILE A N 1
ATOM 645 C CA . ILE A 1 86 ? 0.098 0.409 -6.544 1.00 95.81 86 ILE A CA 1
ATOM 646 C C . ILE A 1 86 ? -0.432 -0.985 -6.191 1.00 95.81 86 ILE A C 1
ATOM 648 O O . ILE A 1 86 ? -0.002 -1.549 -5.187 1.00 95.81 86 ILE A O 1
ATOM 652 N N . MET A 1 87 ? -1.323 -1.561 -7.008 1.00 95.88 87 MET A N 1
ATOM 653 C CA . MET A 1 87 ? -1.866 -2.905 -6.774 1.00 95.88 87 MET A CA 1
ATOM 654 C C . MET A 1 87 ? -0.768 -3.970 -6.783 1.00 95.88 87 MET A C 1
ATOM 656 O O . MET A 1 87 ? -0.651 -4.710 -5.809 1.00 95.88 87 MET A O 1
ATOM 660 N N . GLU A 1 88 ? 0.082 -4.006 -7.811 1.00 96.88 88 GLU A N 1
ATOM 661 C CA . GLU A 1 88 ? 1.179 -4.978 -7.900 1.00 96.88 88 GLU A CA 1
ATOM 662 C C . GLU A 1 88 ? 2.186 -4.805 -6.763 1.00 96.88 88 GLU A C 1
ATOM 664 O O . GLU A 1 88 ? 2.618 -5.780 -6.149 1.00 96.88 88 GLU A O 1
ATOM 669 N N . THR A 1 89 ? 2.510 -3.558 -6.423 1.00 96.31 89 THR A N 1
ATOM 670 C CA . THR A 1 89 ? 3.404 -3.273 -5.300 1.00 96.31 89 THR A CA 1
ATOM 671 C C . THR A 1 89 ? 2.796 -3.729 -3.977 1.00 96.31 89 THR A C 1
ATOM 673 O O . THR A 1 89 ? 3.476 -4.375 -3.188 1.00 96.31 89 THR A O 1
ATOM 676 N N . SER A 1 90 ? 1.504 -3.480 -3.749 1.00 96.31 90 SER A N 1
ATOM 677 C CA . SER A 1 90 ? 0.807 -3.947 -2.546 1.00 96.31 90 SER A CA 1
ATOM 678 C C . SER A 1 90 ? 0.630 -5.464 -2.497 1.00 96.31 90 SER A C 1
ATOM 680 O O . SER A 1 90 ? 0.572 -6.024 -1.408 1.00 96.31 90 SER A O 1
ATOM 682 N N . ARG A 1 91 ? 0.572 -6.137 -3.652 1.00 96.75 91 ARG A N 1
ATOM 683 C CA . ARG A 1 91 ? 0.558 -7.597 -3.735 1.00 96.75 91 ARG A CA 1
ATOM 684 C C . ARG A 1 91 ? 1.887 -8.154 -3.241 1.00 96.75 91 ARG A C 1
ATOM 686 O O . ARG A 1 91 ? 1.912 -8.929 -2.291 1.00 96.75 91 ARG A O 1
ATOM 693 N N . LEU A 1 92 ? 2.990 -7.761 -3.875 1.00 95.25 92 LEU A N 1
ATOM 694 C CA . LEU A 1 92 ? 4.296 -8.369 -3.614 1.00 95.25 92 LEU A CA 1
ATOM 695 C C . LEU A 1 92 ? 4.922 -7.891 -2.294 1.00 95.25 92 LEU A C 1
ATOM 697 O O . LEU A 1 92 ? 5.623 -8.657 -1.623 1.00 95.25 92 LEU A O 1
ATOM 701 N N . TYR A 1 93 ? 4.629 -6.645 -1.919 1.00 94.19 93 TYR A N 1
ATOM 702 C CA . TYR A 1 93 ? 5.151 -5.949 -0.747 1.00 94.19 93 TYR A CA 1
ATOM 703 C C . TYR A 1 93 ? 3.996 -5.278 0.030 1.00 94.19 93 TYR A C 1
ATOM 705 O O . TYR A 1 93 ? 3.879 -4.047 0.056 1.00 94.19 93 TYR A O 1
ATOM 713 N N . PRO A 1 94 ? 3.090 -6.053 0.654 1.00 93.50 94 PRO A N 1
ATOM 714 C CA . PRO A 1 94 ? 1.971 -5.484 1.393 1.00 93.50 94 PRO A CA 1
ATOM 715 C C . PRO A 1 94 ? 2.464 -4.741 2.641 1.00 93.50 94 PRO A C 1
ATOM 717 O O . PRO A 1 94 ? 3.393 -5.178 3.315 1.00 93.50 94 PRO A O 1
ATOM 720 N N . ALA A 1 95 ? 1.810 -3.629 2.988 1.00 91.75 95 ALA A N 1
ATOM 721 C CA . ALA A 1 95 ? 2.106 -2.913 4.234 1.00 91.75 95 ALA A CA 1
ATOM 722 C C . ALA A 1 95 ? 1.662 -3.688 5.490 1.00 91.75 95 ALA A C 1
ATOM 724 O O . ALA A 1 95 ? 2.161 -3.432 6.582 1.00 91.75 95 ALA A O 1
ATOM 725 N N . VAL A 1 96 ? 0.727 -4.629 5.332 1.00 89.06 96 VAL A N 1
ATOM 726 C CA . VAL A 1 96 ? 0.263 -5.547 6.376 1.00 89.06 96 VAL A CA 1
ATOM 727 C C . VAL A 1 96 ? 0.369 -6.964 5.828 1.00 89.06 96 VAL A C 1
ATOM 729 O O . VAL A 1 96 ? -0.286 -7.306 4.847 1.00 89.06 96 VAL A O 1
ATOM 732 N N . THR A 1 97 ? 1.206 -7.791 6.445 1.00 90.94 97 THR A N 1
ATOM 733 C CA . THR A 1 97 ? 1.484 -9.156 5.974 1.00 90.94 97 THR A CA 1
ATOM 734 C C . THR A 1 97 ? 0.548 -10.198 6.566 1.00 90.94 97 THR A C 1
ATOM 736 O O . THR A 1 97 ? 0.417 -11.276 5.993 1.00 90.94 97 THR A O 1
ATOM 739 N N . GLU A 1 98 ? -0.100 -9.896 7.690 1.00 90.56 98 GLU A N 1
ATOM 740 C CA . GLU A 1 98 ? -0.921 -10.839 8.442 1.00 90.56 98 GLU A CA 1
ATOM 741 C C . GLU A 1 98 ? -2.141 -10.147 9.046 1.00 90.56 98 GLU A C 1
ATOM 743 O O . GLU A 1 98 ? -2.047 -9.018 9.530 1.00 90.56 98 GLU A O 1
ATOM 748 N N . VAL A 1 99 ? -3.292 -10.824 9.039 1.00 89.06 99 VAL A N 1
ATOM 749 C CA . VAL A 1 99 ? -4.532 -10.295 9.620 1.00 89.06 99 VAL A CA 1
ATOM 750 C C . VAL A 1 99 ? -5.191 -11.345 10.511 1.00 89.06 99 VAL A C 1
ATOM 752 O O . VAL A 1 99 ? -5.539 -12.426 10.025 1.00 89.06 99 VAL A O 1
ATOM 755 N N . PRO A 1 100 ? -5.399 -11.043 11.807 1.00 88.00 100 PRO A N 1
ATOM 756 C CA . PRO A 1 100 ? -6.190 -11.897 12.670 1.00 88.00 100 PRO A CA 1
ATOM 757 C C . PRO A 1 100 ? -7.674 -11.774 12.311 1.00 88.00 100 PRO A C 1
ATOM 759 O O . PRO A 1 100 ? -8.211 -10.673 12.175 1.00 88.00 100 PRO A O 1
ATOM 762 N N . PHE A 1 101 ? -8.365 -12.903 12.213 1.00 83.81 101 PHE A N 1
ATOM 763 C CA . PHE A 1 101 ? -9.804 -12.957 11.979 1.00 83.81 101 PHE A CA 1
ATOM 764 C C . PHE A 1 101 ? -10.445 -14.107 12.769 1.00 83.81 101 PHE A C 1
ATOM 766 O O . PHE A 1 101 ? -9.761 -14.956 13.343 1.00 83.81 101 PHE A O 1
ATOM 773 N N . LEU A 1 102 ? -11.775 -14.095 12.873 1.00 82.69 102 LEU A N 1
ATOM 774 C CA . LEU A 1 102 ? -12.536 -15.105 13.606 1.00 82.69 102 LEU A CA 1
ATOM 775 C C . LEU A 1 102 ? -13.267 -16.005 12.609 1.00 82.69 102 LEU A C 1
ATOM 777 O O . LEU A 1 102 ? -14.105 -15.518 11.850 1.00 82.69 102 LEU A O 1
ATOM 781 N N . ARG A 1 103 ? -12.998 -17.311 12.654 1.00 81.62 103 ARG A N 1
ATOM 782 C CA . ARG A 1 103 ? -13.683 -18.325 11.845 1.00 81.62 103 ARG A CA 1
ATOM 783 C C . ARG A 1 103 ? -14.202 -19.430 12.751 1.00 81.62 103 ARG A C 1
ATOM 785 O O . ARG A 1 103 ? -13.444 -20.015 13.517 1.00 81.62 103 ARG A O 1
ATOM 792 N N . SER A 1 104 ? -15.510 -19.684 12.712 1.00 86.94 104 SER A N 1
ATOM 793 C CA . SER A 1 104 ? -16.156 -20.740 13.512 1.00 86.94 104 SER A CA 1
ATOM 794 C C . SER A 1 104 ? -15.791 -20.696 15.007 1.00 86.94 104 SER A C 1
ATOM 796 O O . SER A 1 104 ? -15.499 -21.719 15.622 1.00 86.94 104 SER A O 1
ATOM 798 N N . GLY A 1 105 ? -15.743 -19.490 15.584 1.00 87.31 105 GLY A N 1
ATOM 799 C CA . GLY A 1 105 ? -15.400 -19.275 16.996 1.00 87.31 105 GLY A CA 1
ATOM 800 C C . GLY A 1 105 ? -13.910 -19.407 17.339 1.00 87.31 105 GLY A C 1
ATOM 801 O O . GLY A 1 105 ? -13.543 -19.212 18.495 1.00 87.31 105 GLY A O 1
ATOM 802 N N . LYS A 1 106 ? -13.039 -19.685 16.363 1.00 87.56 106 LYS A N 1
ATOM 803 C CA . LYS A 1 106 ? -11.586 -19.772 16.548 1.00 87.56 106 LYS A CA 1
ATOM 804 C C . LYS A 1 106 ? -10.892 -18.552 15.958 1.00 87.56 106 LYS A C 1
ATOM 806 O O . LYS A 1 106 ? -11.238 -18.092 14.869 1.00 87.56 106 LYS A O 1
ATOM 811 N N . ARG A 1 107 ? -9.925 -18.009 16.704 1.00 88.56 107 ARG A N 1
ATOM 812 C CA . ARG A 1 107 ? -9.034 -16.961 16.199 1.00 88.56 107 ARG A CA 1
ATOM 813 C C . ARG A 1 107 ? -8.010 -17.605 15.279 1.00 88.56 107 ARG A C 1
ATOM 815 O O . ARG A 1 107 ? -7.315 -18.530 15.686 1.00 88.56 107 ARG A O 1
ATOM 822 N N . GLU A 1 108 ? -7.927 -17.089 14.070 1.00 89.19 108 GLU A N 1
ATOM 823 C CA . GLU A 1 108 ? -6.979 -17.509 13.050 1.00 89.19 108 GLU A CA 1
ATOM 824 C C . GLU A 1 108 ? -6.221 -16.285 12.536 1.00 89.19 108 GLU A C 1
ATOM 826 O O . GLU A 1 108 ? -6.694 -15.154 12.661 1.00 89.19 108 GLU A O 1
ATOM 831 N N . VAL A 1 109 ? -5.042 -16.507 11.962 1.00 89.81 109 VAL A N 1
ATOM 832 C CA . VAL A 1 109 ? -4.235 -15.466 11.322 1.00 89.81 109 VAL A CA 1
ATOM 833 C C . VAL A 1 109 ? -4.077 -15.851 9.860 1.00 89.81 109 VAL A C 1
ATOM 835 O O . VAL A 1 109 ? -3.587 -16.938 9.560 1.00 89.81 109 VAL A O 1
ATOM 838 N N . ILE A 1 110 ? -4.509 -14.979 8.952 1.00 89.38 110 ILE A N 1
ATOM 839 C CA . ILE A 1 110 ? -4.259 -15.151 7.518 1.00 89.38 110 ILE A CA 1
ATOM 840 C C . ILE A 1 110 ? -2.967 -14.434 7.174 1.00 89.38 110 ILE A C 1
ATOM 842 O O . ILE A 1 110 ? -2.849 -13.235 7.422 1.00 89.38 110 ILE A O 1
ATOM 846 N N . SER A 1 111 ? -2.034 -15.157 6.557 1.00 92.88 111 SER A N 1
ATOM 847 C CA . SER A 1 111 ? -0.838 -14.564 5.968 1.00 92.88 111 SER A CA 1
ATOM 848 C C . SER A 1 111 ? -1.156 -14.021 4.575 1.00 92.88 111 SER A C 1
ATOM 850 O O . SER A 1 111 ? -1.145 -14.752 3.584 1.00 92.88 111 SER A O 1
ATOM 852 N N . ILE A 1 112 ? -1.446 -12.721 4.503 1.00 92.19 112 ILE A N 1
ATOM 853 C CA . ILE A 1 112 ? -1.614 -11.976 3.247 1.00 92.19 112 ILE A CA 1
ATOM 854 C C . ILE A 1 112 ? -0.328 -12.053 2.425 1.00 92.19 112 ILE A C 1
ATOM 856 O O . ILE A 1 112 ? -0.383 -12.258 1.219 1.00 92.19 112 ILE A O 1
ATOM 860 N N . GLY A 1 113 ? 0.837 -11.932 3.072 1.00 92.06 113 GLY A N 1
ATOM 861 C CA . GLY A 1 113 ? 2.128 -11.985 2.383 1.00 92.06 113 GLY A CA 1
ATOM 862 C C . GLY A 1 113 ? 2.338 -13.294 1.617 1.00 92.06 113 GLY A C 1
ATOM 863 O O . GLY A 1 113 ? 2.786 -13.265 0.472 1.00 92.06 113 GLY A O 1
ATOM 864 N N . MET A 1 114 ? 1.965 -14.429 2.219 1.00 93.75 114 MET A N 1
ATOM 865 C CA . MET A 1 114 ? 2.018 -15.730 1.547 1.00 93.75 114 MET A CA 1
ATOM 866 C C . MET A 1 114 ? 0.918 -15.881 0.494 1.00 93.75 114 MET A C 1
ATOM 868 O O . MET A 1 114 ? 1.202 -16.300 -0.624 1.00 93.75 114 MET A O 1
ATOM 872 N N . GLN A 1 115 ? -0.320 -15.494 0.812 1.00 93.69 115 GLN A N 1
ATOM 873 C CA . GLN A 1 115 ? -1.456 -15.583 -0.114 1.00 93.69 115 GLN A CA 1
ATOM 874 C C . GLN A 1 115 ? -1.225 -14.767 -1.397 1.00 93.69 115 GLN A C 1
ATOM 876 O O . GLN A 1 115 ? -1.541 -15.218 -2.498 1.00 93.69 115 GLN A O 1
ATOM 881 N N . SER A 1 116 ? -0.592 -13.601 -1.283 1.00 95.19 116 SER A N 1
ATOM 882 C CA . SER A 1 116 ? -0.199 -12.765 -2.418 1.00 95.19 116 SER A CA 1
ATOM 883 C C . SER A 1 116 ? 0.881 -13.382 -3.314 1.00 95.19 116 SER A C 1
ATOM 885 O O . SER A 1 116 ? 1.135 -12.849 -4.394 1.00 95.19 116 SER A O 1
ATOM 887 N N . ARG A 1 117 ? 1.527 -14.472 -2.884 1.00 96.00 117 ARG A N 1
ATOM 888 C CA . ARG A 1 117 ? 2.576 -15.208 -3.612 1.00 96.00 117 ARG A CA 1
ATOM 889 C C . ARG A 1 117 ? 2.154 -16.635 -3.975 1.00 96.00 117 ARG A C 1
ATOM 891 O O . ARG A 1 117 ? 2.969 -17.416 -4.452 1.00 96.00 117 ARG A O 1
ATOM 898 N N . GLU A 1 118 ? 0.883 -16.977 -3.773 1.00 96.38 118 GLU A N 1
ATOM 899 C CA . GLU A 1 118 ? 0.351 -18.298 -4.098 1.00 96.38 118 GLU A CA 1
ATOM 900 C C . GLU A 1 118 ? 0.429 -18.563 -5.609 1.00 96.38 118 GLU A C 1
ATOM 902 O O . GLU A 1 118 ? -0.239 -17.894 -6.404 1.00 96.38 118 GLU A O 1
ATOM 907 N N . LYS A 1 119 ? 1.231 -19.552 -6.018 1.00 97.25 119 LYS A N 1
ATOM 908 C CA . LYS A 1 119 ? 1.473 -19.856 -7.439 1.00 97.25 119 LYS A CA 1
ATOM 909 C C . LYS A 1 119 ? 0.218 -20.336 -8.152 1.00 97.25 119 LYS A C 1
ATOM 911 O O . LYS A 1 119 ? 0.039 -20.029 -9.327 1.00 97.25 119 LYS A O 1
ATOM 916 N N . ALA A 1 120 ? -0.683 -21.018 -7.443 1.00 96.69 120 ALA A N 1
ATOM 917 C CA . ALA A 1 120 ? -1.964 -21.438 -8.009 1.00 96.69 120 ALA A CA 1
ATOM 918 C C . ALA A 1 120 ? -2.847 -20.251 -8.447 1.00 96.69 120 ALA A C 1
ATOM 920 O O . ALA A 1 120 ? -3.708 -20.415 -9.307 1.00 96.69 120 ALA A O 1
ATOM 921 N N . VAL A 1 121 ? -2.628 -19.062 -7.875 1.00 95.75 121 VAL A N 1
ATOM 922 C CA . VAL A 1 121 ? -3.389 -17.838 -8.171 1.00 95.75 121 VAL A CA 1
ATOM 923 C C . VAL A 1 121 ? -2.599 -16.898 -9.081 1.00 95.75 121 VAL A C 1
ATOM 925 O O . VAL A 1 121 ? -3.133 -16.350 -10.044 1.00 95.75 121 VAL A O 1
ATOM 928 N N . TRP A 1 122 ? -1.315 -16.700 -8.782 1.00 96.50 122 TRP A N 1
ATOM 929 C CA . TRP A 1 122 ? -0.481 -15.681 -9.422 1.00 96.50 122 TRP A CA 1
ATOM 930 C C . TRP A 1 122 ? 0.456 -16.236 -10.503 1.00 96.50 122 TRP A C 1
ATOM 932 O O . TRP A 1 122 ? 1.100 -15.447 -11.195 1.00 96.50 122 TRP A O 1
ATOM 942 N N . GLY A 1 123 ? 0.493 -17.556 -10.693 1.00 96.56 123 GLY A N 1
ATOM 943 C CA . GLY A 1 123 ? 1.368 -18.251 -11.636 1.00 96.56 123 GLY A CA 1
ATOM 944 C C . GLY A 1 123 ? 2.767 -18.527 -11.081 1.00 96.56 123 GLY A C 1
ATOM 945 O O . GLY A 1 123 ? 3.107 -18.137 -9.965 1.00 96.56 123 GLY A O 1
ATOM 946 N N . ASP A 1 124 ? 3.609 -19.184 -11.880 1.00 97.50 124 ASP A N 1
ATOM 947 C CA . ASP A 1 124 ? 4.968 -19.575 -11.470 1.00 97.50 124 ASP A CA 1
ATOM 948 C C . ASP A 1 124 ? 5.883 -18.389 -11.139 1.00 97.50 124 ASP A C 1
ATOM 950 O O . ASP A 1 124 ? 6.833 -18.528 -10.369 1.00 97.50 124 ASP A O 1
ATOM 954 N N . ASP A 1 125 ? 5.561 -17.212 -11.672 1.00 96.12 125 ASP A N 1
ATOM 955 C CA . ASP A 1 125 ? 6.250 -15.951 -11.413 1.00 96.12 125 ASP A CA 1
ATOM 956 C C . ASP A 1 125 ? 5.593 -15.110 -10.310 1.00 96.12 125 ASP A C 1
ATOM 958 O O . ASP A 1 125 ? 5.741 -13.886 -10.281 1.00 96.12 125 ASP A O 1
ATOM 962 N N . ALA A 1 126 ? 4.858 -15.744 -9.391 1.00 96.94 126 ALA A N 1
ATOM 963 C CA . ALA A 1 126 ? 4.221 -15.077 -8.257 1.00 96.94 126 ALA A CA 1
ATOM 964 C C . ALA A 1 126 ? 5.199 -14.213 -7.438 1.00 96.94 126 ALA A C 1
ATOM 966 O O . ALA A 1 126 ? 4.818 -13.156 -6.930 1.00 96.94 126 ALA A O 1
ATOM 967 N N . ASP A 1 127 ? 6.466 -14.615 -7.348 1.00 95.31 127 A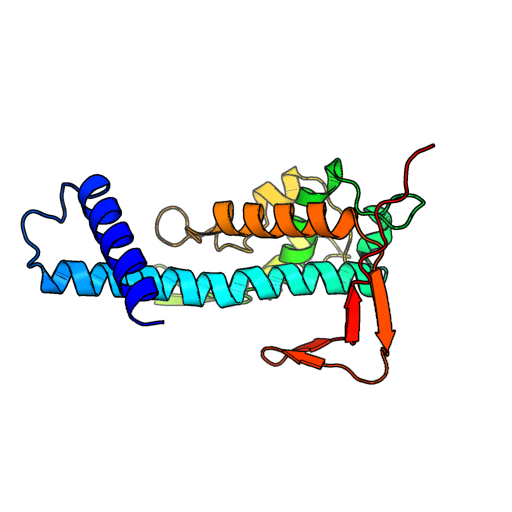SP A N 1
ATOM 968 C CA . ASP A 1 127 ? 7.504 -13.891 -6.611 1.00 95.31 127 ASP A CA 1
ATOM 969 C C . ASP A 1 127 ? 8.164 -12.753 -7.401 1.00 95.31 127 ASP A C 1
ATOM 971 O O . ASP A 1 127 ? 8.985 -12.019 -6.851 1.00 95.31 127 ASP A O 1
ATOM 975 N N . THR A 1 128 ? 7.801 -12.576 -8.671 1.00 94.00 128 THR A N 1
ATOM 976 C CA . THR A 1 128 ? 8.330 -11.526 -9.541 1.00 94.00 128 THR A CA 1
ATOM 977 C C . THR A 1 128 ? 7.385 -10.333 -9.576 1.00 94.00 128 THR A C 1
ATOM 979 O O . THR A 1 128 ? 6.171 -10.485 -9.753 1.00 94.00 128 THR A O 1
ATOM 982 N N . TRP A 1 129 ? 7.953 -9.133 -9.445 1.00 94.38 129 TRP A N 1
ATOM 983 C CA . TRP A 1 129 ? 7.213 -7.899 -9.665 1.00 94.38 129 TRP A CA 1
ATOM 984 C C . TRP A 1 129 ? 6.931 -7.741 -11.158 1.00 94.38 129 TRP A C 1
ATOM 986 O O . TRP A 1 129 ? 7.855 -7.596 -11.961 1.00 94.38 129 TRP A O 1
ATOM 996 N N . LYS A 1 130 ? 5.657 -7.792 -11.549 1.00 93.56 130 LYS A N 1
ATOM 997 C CA . LYS A 1 130 ? 5.240 -7.496 -12.924 1.00 93.56 130 LYS A CA 1
ATOM 998 C C . LYS A 1 130 ? 3.784 -7.072 -12.972 1.00 93.56 130 LYS A C 1
ATOM 1000 O O . LYS A 1 130 ? 2.959 -7.556 -12.206 1.00 93.56 130 LYS A O 1
ATOM 1005 N N . LEU A 1 131 ? 3.428 -6.227 -13.932 1.00 94.00 131 LEU A N 1
ATOM 1006 C CA . LEU A 1 131 ? 2.021 -5.898 -14.123 1.00 94.00 131 LEU A CA 1
ATOM 1007 C C . LEU A 1 131 ? 1.222 -7.114 -14.591 1.00 94.00 131 LEU A C 1
ATOM 1009 O O . LEU A 1 131 ? 1.612 -7.823 -15.520 1.00 94.00 131 LEU A O 1
ATOM 1013 N N . ARG A 1 132 ? 0.062 -7.300 -13.969 1.00 93.81 132 ARG A N 1
ATOM 1014 C CA . ARG A 1 132 ? -0.917 -8.336 -14.294 1.00 93.81 132 ARG A CA 1
ATOM 1015 C C . ARG A 1 132 ? -2.235 -7.686 -14.737 1.00 93.81 132 ARG A C 1
ATOM 1017 O O . ARG A 1 132 ? -2.422 -6.479 -14.547 1.00 93.81 132 ARG A O 1
ATOM 1024 N N . PRO A 1 133 ? -3.148 -8.443 -15.367 1.00 93.31 133 PRO A N 1
ATOM 1025 C CA . PRO A 1 133 ? -4.462 -7.922 -15.733 1.00 93.31 133 PRO A CA 1
ATOM 1026 C C . PRO A 1 133 ? -5.233 -7.412 -14.506 1.00 93.31 133 PRO A C 1
ATOM 1028 O O . PRO A 1 133 ? -5.263 -8.082 -13.477 1.00 93.31 133 PRO A O 1
ATOM 1031 N N . LEU A 1 134 ? -5.911 -6.264 -14.629 1.00 90.50 134 LEU A N 1
ATOM 1032 C CA . LEU A 1 134 ? -6.736 -5.695 -13.548 1.00 90.50 134 LEU A CA 1
ATOM 1033 C C . LEU A 1 134 ? -7.729 -6.669 -12.918 1.00 90.50 134 LEU A C 1
ATOM 1035 O O . LEU A 1 134 ? -7.808 -6.680 -11.688 1.00 90.50 134 LEU A O 1
ATOM 1039 N N . PRO A 1 135 ? -8.481 -7.474 -13.699 1.00 93.50 135 PRO A N 1
ATOM 1040 C CA . PRO A 1 135 ? -9.444 -8.398 -13.113 1.00 93.50 135 PRO A CA 1
ATOM 1041 C C . PRO A 1 135 ? -8.800 -9.341 -12.093 1.00 93.50 135 PRO A C 1
ATOM 1043 O O . PRO A 1 135 ? -9.378 -9.571 -11.038 1.00 93.50 135 PRO A O 1
ATOM 1046 N N . LEU A 1 136 ? -7.560 -9.778 -12.347 1.00 94.62 136 LEU A N 1
ATOM 1047 C CA . LEU A 1 136 ? -6.832 -10.661 -11.440 1.00 94.62 136 LEU A CA 1
ATOM 1048 C C . LEU A 1 136 ? -6.580 -9.997 -10.081 1.00 94.62 136 LEU A C 1
ATOM 1050 O O . LEU A 1 136 ? -6.758 -10.637 -9.046 1.00 94.62 136 LEU A O 1
ATOM 1054 N N . TYR A 1 137 ? -6.211 -8.711 -10.069 1.00 94.81 137 TYR A N 1
ATOM 1055 C CA . TYR A 1 137 ? -6.056 -7.955 -8.825 1.00 94.81 137 TYR A CA 1
ATOM 1056 C C . TYR A 1 137 ? -7.385 -7.772 -8.104 1.00 94.81 137 TYR A C 1
ATOM 1058 O O . TYR A 1 137 ? -7.452 -7.986 -6.899 1.00 94.81 137 TYR A O 1
ATOM 1066 N N . HIS A 1 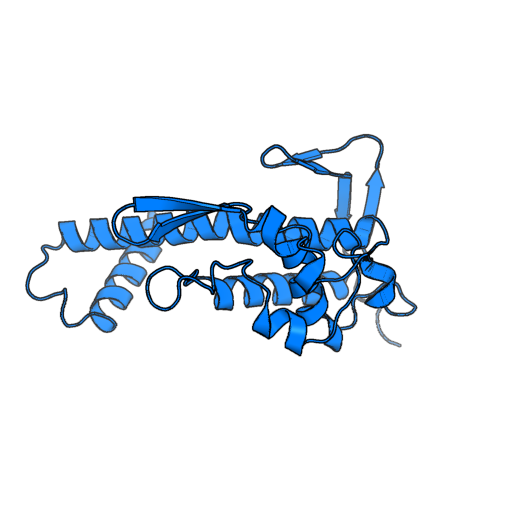138 ? -8.439 -7.384 -8.821 1.00 91.31 138 HIS A N 1
ATOM 1067 C CA . HIS A 1 138 ? -9.748 -7.147 -8.214 1.00 91.31 138 HIS A CA 1
ATOM 1068 C C . HIS A 1 138 ? -10.342 -8.398 -7.566 1.00 91.31 138 HIS A C 1
ATOM 1070 O O . HIS A 1 138 ? -11.037 -8.277 -6.560 1.00 91.31 138 HIS A O 1
ATOM 1076 N N . GLU A 1 139 ? -10.056 -9.570 -8.124 1.00 93.12 139 GLU A N 1
ATOM 1077 C CA . GLU A 1 139 ? -10.553 -10.847 -7.625 1.00 93.12 139 GLU A CA 1
ATOM 1078 C C . GLU A 1 139 ? -9.700 -11.418 -6.481 1.00 93.12 139 GLU A C 1
ATOM 1080 O O . GLU A 1 139 ? -10.251 -11.961 -5.526 1.00 93.12 139 GLU A O 1
ATOM 1085 N N . ASN A 1 140 ? -8.369 -11.276 -6.537 1.00 94.44 140 ASN A N 1
ATOM 1086 C CA . ASN A 1 140 ? -7.469 -12.057 -5.675 1.00 94.44 140 ASN A CA 1
ATOM 1087 C C . ASN A 1 140 ? -6.650 -11.243 -4.663 1.00 94.44 140 ASN A C 1
ATOM 1089 O O . ASN A 1 140 ? -6.090 -11.816 -3.720 1.00 94.44 140 ASN A O 1
ATOM 1093 N N . LEU A 1 141 ? -6.533 -9.925 -4.844 1.00 94.19 141 LEU A N 1
ATOM 1094 C CA . LEU A 1 141 ? -5.709 -9.089 -3.975 1.00 94.19 141 LEU A CA 1
ATOM 1095 C C . LEU A 1 141 ? -6.418 -8.819 -2.645 1.00 94.19 141 LEU A C 1
ATOM 1097 O O . LEU A 1 141 ? -7.448 -8.151 -2.604 1.00 94.19 141 LEU A O 1
ATOM 1101 N N . ASN A 1 142 ? -5.798 -9.275 -1.556 1.00 92.75 142 ASN A N 1
ATOM 1102 C CA . ASN A 1 142 ? -6.301 -9.112 -0.192 1.00 92.75 142 ASN A CA 1
ATOM 1103 C C . ASN A 1 142 ? -5.429 -8.188 0.680 1.00 92.75 142 ASN A C 1
ATOM 1105 O O . ASN A 1 142 ? -5.422 -8.302 1.907 1.00 92.75 142 ASN A O 1
ATOM 1109 N N . ALA A 1 143 ? -4.680 -7.266 0.062 1.00 91.38 143 ALA A N 1
ATOM 1110 C CA . ALA A 1 143 ? -3.749 -6.364 0.753 1.00 91.38 143 ALA A CA 1
ATOM 1111 C C . ALA A 1 143 ? -4.422 -5.426 1.776 1.00 91.38 143 ALA A C 1
ATOM 1113 O O . ALA A 1 143 ? -3.742 -4.841 2.620 1.00 91.38 143 ALA A O 1
ATOM 1114 N N . PHE A 1 144 ? -5.748 -5.289 1.726 1.00 91.12 144 PHE A N 1
ATOM 1115 C CA . PHE A 1 144 ? -6.556 -4.491 2.645 1.00 91.12 144 PHE A CA 1
ATOM 1116 C C . PHE A 1 144 ? -7.602 -5.349 3.381 1.00 91.12 144 PHE A C 1
ATOM 1118 O O . PHE A 1 144 ? -8.613 -4.819 3.854 1.00 91.12 144 PHE A O 1
ATOM 1125 N N . ALA A 1 145 ? -7.348 -6.657 3.512 1.00 89.50 145 ALA A N 1
ATOM 1126 C CA . ALA A 1 145 ? -8.226 -7.632 4.162 1.00 89.50 145 ALA A CA 1
ATOM 1127 C C . ALA A 1 145 ? -9.637 -7.708 3.547 1.00 89.50 145 ALA A C 1
ATOM 1129 O O . ALA A 1 145 ? -10.638 -7.815 4.258 1.00 89.50 145 ALA A O 1
ATOM 1130 N N . GLU A 1 146 ? -9.737 -7.624 2.222 1.00 87.62 146 GLU A N 1
ATOM 1131 C CA . GLU A 1 146 ? -11.000 -7.615 1.478 1.00 87.62 146 GLU A CA 1
ATOM 1132 C C . GLU A 1 146 ? -11.856 -8.863 1.742 1.00 87.62 146 GLU A C 1
ATOM 1134 O O . GLU A 1 146 ? -13.074 -8.745 1.872 1.00 87.62 146 GLU A O 1
ATOM 1139 N N . PHE A 1 147 ? -11.231 -10.028 1.940 1.00 84.12 147 PHE A N 1
ATOM 1140 C CA . PHE A 1 147 ? -11.901 -11.269 2.357 1.00 84.12 147 PHE A CA 1
ATOM 1141 C C . PHE A 1 147 ? -12.727 -11.140 3.650 1.00 84.12 147 PHE A C 1
ATOM 1143 O O . PHE A 1 147 ? -13.601 -11.963 3.911 1.00 84.12 147 PHE A O 1
ATOM 1150 N N . ALA A 1 148 ? -12.445 -10.135 4.482 1.00 81.31 148 ALA A N 1
ATOM 1151 C CA . ALA A 1 148 ? -13.104 -9.914 5.763 1.00 81.31 148 ALA A CA 1
ATOM 1152 C C . ALA A 1 148 ? -14.266 -8.897 5.672 1.00 81.31 148 ALA A C 1
ATOM 1154 O O . ALA A 1 148 ? -14.764 -8.400 6.690 1.00 81.31 148 ALA A O 1
ATOM 1155 N N . HIS A 1 149 ? -14.696 -8.555 4.454 1.00 75.38 149 HIS A N 1
ATOM 1156 C CA . HIS A 1 149 ? -15.866 -7.719 4.198 1.00 75.38 149 HIS A CA 1
ATOM 1157 C C . HIS A 1 149 ? -17.169 -8.403 4.678 1.00 75.38 149 HIS A C 1
ATOM 1159 O O . HIS A 1 149 ? -17.308 -9.619 4.540 1.00 75.38 149 HIS A O 1
ATOM 1165 N N . PRO A 1 150 ? -18.158 -7.658 5.221 1.00 70.88 150 PRO A N 1
ATOM 1166 C CA . PRO A 1 150 ? -18.186 -6.200 5.404 1.00 70.88 150 PRO A CA 1
ATOM 1167 C C . PRO A 1 150 ? -17.628 -5.694 6.739 1.00 70.88 150 PRO A C 1
ATOM 1169 O O . PRO A 1 150 ? -17.551 -4.488 6.946 1.00 70.88 150 PRO A O 1
ATOM 1172 N N . THR A 1 151 ? -17.285 -6.570 7.683 1.00 72.06 151 THR A N 1
ATOM 1173 C CA . THR A 1 151 ? -17.133 -6.156 9.092 1.00 72.06 151 THR A CA 1
ATOM 1174 C C . THR A 1 151 ? -15.695 -5.876 9.519 1.00 72.06 151 THR A C 1
ATOM 1176 O O . THR A 1 151 ? -15.482 -5.255 10.563 1.00 72.06 151 THR A O 1
ATOM 1179 N N . ARG A 1 152 ? -14.704 -6.347 8.755 1.00 78.62 152 ARG A N 1
ATOM 1180 C CA . ARG A 1 152 ? -13.282 -6.312 9.138 1.00 78.62 152 ARG A CA 1
ATOM 1181 C C . ARG A 1 152 ? -12.326 -5.969 7.991 1.00 78.62 152 ARG A C 1
ATOM 1183 O O . ARG A 1 152 ? -11.122 -5.930 8.223 1.00 78.62 152 ARG A O 1
ATOM 1190 N N . SER A 1 153 ? -12.833 -5.687 6.790 1.00 85.81 153 SER A N 1
ATOM 1191 C CA . SER A 1 153 ? -12.015 -5.113 5.716 1.00 85.81 153 SER A CA 1
ATOM 1192 C C . SER A 1 153 ? -11.507 -3.725 6.110 1.00 85.81 153 SER A C 1
ATOM 1194 O O . SER A 1 153 ? -12.192 -3.002 6.835 1.00 85.81 153 SER A O 1
ATOM 1196 N N . CYS A 1 154 ? -10.332 -3.327 5.619 1.00 88.19 154 CYS A N 1
ATOM 1197 C CA . CYS A 1 154 ? -9.737 -2.036 5.950 1.00 88.19 154 CYS A CA 1
ATOM 1198 C C . CYS A 1 154 ? -10.674 -0.876 5.555 1.00 88.19 154 CYS A C 1
ATOM 1200 O O . CYS A 1 154 ? -10.871 -0.632 4.360 1.00 88.19 154 CYS A O 1
ATOM 1202 N N . PRO A 1 155 ? -11.193 -0.092 6.519 1.00 85.62 155 PRO A N 1
ATOM 1203 C CA . PRO A 1 155 ? -12.047 1.053 6.203 1.00 85.62 155 PRO A CA 1
ATOM 1204 C C . PRO A 1 155 ? -11.255 2.190 5.536 1.00 85.62 155 PRO A C 1
ATOM 1206 O O . PRO A 1 155 ? -11.827 3.048 4.870 1.00 85.62 155 PRO A O 1
ATOM 1209 N N . GLY A 1 156 ? -9.926 2.190 5.690 1.00 87.12 156 GLY A N 1
ATOM 1210 C CA . GLY A 1 156 ? -9.023 3.191 5.133 1.00 87.12 156 GLY A CA 1
ATOM 1211 C C . GLY A 1 156 ? -8.617 2.956 3.678 1.00 87.12 156 GLY A C 1
ATOM 1212 O O . GLY A 1 156 ? -8.004 3.851 3.106 1.00 87.12 156 GLY A O 1
ATOM 1213 N N . LYS A 1 157 ? -8.961 1.816 3.052 1.00 89.88 157 LYS A N 1
ATOM 1214 C CA . LYS A 1 157 ? -8.471 1.435 1.709 1.00 89.88 157 LYS A CA 1
ATOM 1215 C C . LYS A 1 157 ? -8.602 2.565 0.684 1.00 89.88 157 LYS A C 1
ATOM 1217 O O . LYS A 1 157 ? -7.622 2.933 0.041 1.00 89.88 157 LYS A O 1
ATOM 1222 N N . GLY A 1 158 ? -9.800 3.137 0.549 1.00 89.38 158 GLY A N 1
ATOM 1223 C CA . GLY A 1 158 ? -10.062 4.199 -0.426 1.00 89.38 158 GLY A CA 1
ATOM 1224 C C . GLY A 1 158 ? -9.200 5.445 -0.195 1.00 89.38 158 GLY A C 1
ATOM 1225 O O . GLY A 1 158 ? -8.586 5.953 -1.134 1.00 89.38 158 GLY A O 1
ATOM 1226 N N . LEU A 1 159 ? -9.100 5.894 1.060 1.00 88.25 159 LEU A N 1
ATOM 1227 C CA . LEU A 1 159 ? -8.287 7.051 1.439 1.00 88.25 159 LEU A CA 1
ATOM 1228 C C . LEU A 1 159 ? -6.788 6.774 1.262 1.00 88.25 159 LEU A C 1
ATOM 1230 O O . LEU A 1 159 ? -6.081 7.599 0.688 1.00 88.25 159 LEU A O 1
ATOM 1234 N N . SER A 1 160 ? -6.306 5.606 1.694 1.00 90.69 160 SER A N 1
ATOM 1235 C CA . SER A 1 160 ? -4.911 5.187 1.536 1.00 90.69 160 SER A CA 1
ATOM 1236 C C . SER A 1 160 ? -4.494 5.191 0.068 1.00 90.69 160 SER A C 1
ATOM 1238 O O . SER A 1 160 ? -3.501 5.825 -0.282 1.00 90.69 160 SER A O 1
ATOM 1240 N N . LEU A 1 161 ? -5.283 4.560 -0.809 1.00 92.69 161 LEU A N 1
ATOM 1241 C CA . LEU A 1 161 ? -5.007 4.542 -2.247 1.00 92.69 161 LEU A CA 1
ATOM 1242 C C . LEU A 1 161 ? -5.038 5.950 -2.854 1.00 92.69 161 LEU A C 1
ATOM 1244 O O . LEU A 1 161 ? -4.210 6.259 -3.707 1.00 92.69 161 LEU A O 1
ATOM 1248 N N . ALA A 1 162 ? -5.948 6.824 -2.412 1.00 91.38 162 ALA A N 1
ATOM 1249 C CA . ALA A 1 162 ? -6.001 8.208 -2.880 1.00 91.38 162 ALA A CA 1
ATOM 1250 C C . ALA A 1 162 ? -4.749 9.012 -2.488 1.00 91.38 162 ALA A C 1
ATOM 1252 O O . ALA A 1 162 ? -4.200 9.715 -3.339 1.00 91.38 162 ALA A O 1
ATOM 1253 N N . ILE A 1 163 ? -4.272 8.876 -1.244 1.00 89.56 163 ILE A N 1
ATOM 1254 C CA . ILE A 1 163 ? -3.052 9.544 -0.764 1.00 89.56 163 ILE A CA 1
ATOM 1255 C C . ILE A 1 163 ? -1.831 9.050 -1.544 1.00 89.56 163 ILE A C 1
ATOM 1257 O O . ILE A 1 163 ? -1.083 9.867 -2.077 1.00 89.56 163 ILE A O 1
ATOM 1261 N N . ILE A 1 164 ? -1.657 7.730 -1.666 1.00 94.00 164 ILE A N 1
ATOM 1262 C CA . ILE A 1 164 ? -0.519 7.128 -2.382 1.00 94.00 164 ILE A CA 1
ATOM 1263 C C . ILE A 1 164 ? -0.536 7.558 -3.851 1.00 94.00 164 ILE A C 1
ATOM 1265 O O . ILE A 1 164 ? 0.474 8.016 -4.380 1.00 94.00 164 ILE A O 1
ATOM 1269 N N . ARG A 1 165 ? -1.698 7.484 -4.509 1.00 94.38 165 ARG A N 1
ATOM 1270 C CA . ARG A 1 165 ? -1.870 7.929 -5.897 1.00 94.38 165 ARG A CA 1
ATOM 1271 C C . ARG A 1 165 ? -1.531 9.407 -6.065 1.00 94.38 165 ARG A C 1
ATOM 1273 O O . ARG A 1 165 ? -0.862 9.759 -7.032 1.00 94.38 165 ARG A O 1
ATOM 1280 N N . GLY A 1 166 ? -2.008 10.268 -5.167 1.00 90.69 166 GLY A N 1
ATOM 1281 C CA . GLY A 1 166 ? -1.715 11.701 -5.190 1.00 90.69 166 GLY A CA 1
ATOM 1282 C C . GLY A 1 166 ? -0.219 11.970 -5.046 1.00 90.69 166 GLY A C 1
ATOM 1283 O O . GLY A 1 166 ? 0.354 12.688 -5.862 1.00 90.69 166 GLY A O 1
ATOM 1284 N N . PHE A 1 167 ? 0.421 11.313 -4.078 1.00 91.38 167 PHE A N 1
ATOM 1285 C CA . PHE A 1 167 ? 1.860 11.405 -3.866 1.00 91.38 167 PHE A CA 1
ATOM 1286 C C . PHE A 1 167 ? 2.650 10.957 -5.100 1.00 91.38 167 PHE A C 1
ATOM 1288 O O . PHE A 1 167 ? 3.495 11.706 -5.576 1.00 91.38 167 PHE A O 1
ATOM 1295 N N . LEU A 1 168 ? 2.351 9.783 -5.665 1.00 90.56 168 LEU A N 1
ATOM 1296 C CA . LEU A 1 168 ? 3.054 9.267 -6.843 1.00 90.56 168 LEU A CA 1
ATOM 1297 C C . LEU A 1 168 ? 2.856 10.153 -8.076 1.00 90.56 168 LEU A C 1
ATOM 1299 O O . LEU A 1 168 ? 3.803 10.374 -8.823 1.00 90.56 168 LEU A O 1
ATOM 1303 N N . LYS A 1 169 ? 1.650 10.701 -8.279 1.00 89.44 169 LYS A N 1
ATOM 1304 C CA . LYS A 1 169 ? 1.391 11.670 -9.355 1.00 89.44 169 LYS A CA 1
ATOM 1305 C C . LYS A 1 169 ? 2.245 12.922 -9.207 1.00 89.44 169 LYS A C 1
ATOM 1307 O O . LYS A 1 169 ? 2.760 13.388 -10.217 1.00 89.44 169 LYS A O 1
ATOM 1312 N N . GLN A 1 170 ? 2.380 13.430 -7.983 1.00 86.56 170 GLN A N 1
ATOM 1313 C CA . GLN A 1 170 ? 3.169 14.621 -7.698 1.00 86.56 170 GLN A CA 1
ATOM 1314 C C . GLN A 1 170 ? 4.670 14.341 -7.806 1.00 86.56 170 GLN A C 1
ATOM 1316 O O . GLN A 1 170 ? 5.392 15.113 -8.423 1.00 86.56 170 GLN A O 1
ATOM 1321 N N . LEU A 1 171 ? 5.138 13.210 -7.268 1.00 83.38 171 LEU A N 1
ATOM 1322 C CA . LEU A 1 171 ? 6.525 12.760 -7.393 1.00 83.38 171 LEU A CA 1
ATOM 1323 C C . LEU A 1 171 ? 6.942 12.670 -8.863 1.00 83.38 171 LEU A C 1
ATOM 1325 O O . LEU A 1 171 ? 8.046 13.068 -9.211 1.00 83.38 171 LEU A O 1
ATOM 1329 N N . ASN A 1 172 ? 6.034 12.208 -9.724 1.00 80.94 172 ASN A N 1
ATOM 1330 C CA . ASN A 1 172 ? 6.267 12.074 -11.156 1.00 80.94 172 ASN A CA 1
ATOM 1331 C C . ASN A 1 172 ? 6.521 13.399 -11.899 1.00 80.94 172 ASN A C 1
ATOM 1333 O O . ASN A 1 172 ? 7.011 13.392 -13.027 1.00 80.94 172 ASN A O 1
ATOM 1337 N N . GLU A 1 173 ? 6.147 14.531 -11.302 1.00 80.38 173 GLU A N 1
ATOM 1338 C CA . GLU A 1 173 ? 6.409 15.864 -11.857 1.00 80.38 173 GLU A CA 1
ATOM 1339 C C . GLU A 1 173 ? 7.836 16.343 -11.564 1.00 80.38 173 GLU A C 1
ATOM 1341 O O . GLU A 1 173 ? 8.306 17.291 -12.192 1.00 80.38 173 GLU A O 1
ATOM 1346 N N . TYR A 1 174 ? 8.544 15.669 -10.656 1.00 74.38 174 TYR A N 1
ATOM 1347 C CA . TYR A 1 174 ? 9.900 16.013 -10.251 1.00 74.38 174 TYR A CA 1
ATOM 1348 C C . TYR A 1 174 ? 10.913 14.982 -10.741 1.00 74.38 174 TYR A C 1
ATOM 1350 O O . TYR A 1 174 ? 10.638 13.785 -10.829 1.00 74.38 174 TYR A O 1
ATOM 1358 N N . SER A 1 175 ? 12.130 15.443 -11.012 1.00 67.00 175 SER A N 1
ATOM 1359 C CA . SER A 1 175 ? 13.274 14.551 -11.173 1.00 67.00 175 SER A CA 1
ATOM 1360 C C . SER A 1 175 ? 13.695 13.995 -9.810 1.00 67.00 175 SER A C 1
ATOM 1362 O O . SER A 1 175 ? 13.789 14.718 -8.826 1.00 67.00 175 SER A O 1
ATOM 1364 N N . TRP A 1 176 ? 13.989 12.707 -9.711 1.00 69.19 176 TRP A N 1
ATOM 1365 C CA . TRP A 1 176 ? 14.487 12.108 -8.471 1.00 69.19 176 TRP A CA 1
ATOM 1366 C C . TRP A 1 176 ? 15.649 11.174 -8.797 1.00 69.19 176 TRP A C 1
ATOM 1368 O O . TRP A 1 176 ? 15.745 10.642 -9.901 1.00 69.19 176 TRP A O 1
ATOM 1378 N N . SER A 1 177 ? 16.586 11.042 -7.861 1.00 64.75 177 SER A N 1
ATOM 1379 C CA . SER A 1 177 ? 17.792 10.236 -8.048 1.00 64.75 177 SER A CA 1
ATOM 1380 C C . SER A 1 177 ? 18.167 9.545 -6.745 1.00 64.75 177 SER A C 1
ATOM 1382 O O . SER A 1 177 ? 18.088 10.149 -5.670 1.00 64.75 177 SER A O 1
ATOM 1384 N N . ASN A 1 178 ? 18.637 8.305 -6.843 1.00 63.38 178 ASN A N 1
ATOM 1385 C CA . ASN A 1 178 ? 19.275 7.629 -5.717 1.00 63.38 178 ASN A CA 1
ATOM 1386 C C . ASN A 1 178 ? 20.545 8.401 -5.322 1.00 63.38 178 ASN A C 1
ATOM 1388 O O . ASN A 1 178 ? 21.256 8.910 -6.191 1.00 63.38 178 ASN A O 1
ATOM 1392 N N . VAL A 1 179 ? 20.796 8.541 -4.020 1.00 58.88 179 VAL A N 1
ATOM 1393 C CA . VAL A 1 179 ? 21.898 9.376 -3.500 1.00 58.88 179 VAL A CA 1
ATOM 1394 C C . VAL A 1 179 ? 23.112 8.521 -3.227 1.00 58.88 179 VAL A C 1
ATOM 1396 O O . VAL A 1 179 ? 24.209 8.870 -3.648 1.00 58.88 179 VAL A O 1
ATOM 1399 N N . ASP A 1 180 ? 22.899 7.401 -2.537 1.00 59.19 180 ASP A N 1
ATOM 1400 C CA . ASP A 1 180 ? 23.943 6.455 -2.175 1.00 59.19 180 ASP A CA 1
ATOM 1401 C C . ASP A 1 180 ? 23.299 5.123 -1.750 1.00 59.19 180 ASP A C 1
ATOM 1403 O O . ASP A 1 180 ? 22.616 5.026 -0.730 1.00 59.19 180 ASP A O 1
ATOM 1407 N N . THR A 1 181 ? 23.494 4.063 -2.535 1.00 58.28 181 THR A N 1
ATOM 1408 C CA . THR A 1 181 ? 22.978 2.724 -2.200 1.00 58.28 181 THR A CA 1
ATOM 1409 C C . THR A 1 181 ? 23.858 1.989 -1.184 1.00 58.28 181 THR A C 1
ATOM 1411 O O . THR A 1 181 ? 23.467 0.925 -0.704 1.00 58.28 181 THR A O 1
ATOM 1414 N N . SER A 1 182 ? 25.038 2.523 -0.842 1.00 56.31 182 SER A N 1
ATOM 1415 C CA . SER A 1 182 ? 25.988 1.891 0.084 1.00 56.31 182 SER A CA 1
ATOM 1416 C C . SER A 1 182 ? 25.641 2.101 1.565 1.00 56.31 182 SER A C 1
ATOM 1418 O O . SER A 1 182 ? 26.136 1.366 2.423 1.00 56.31 182 SER A O 1
ATOM 1420 N N . LYS A 1 183 ? 24.744 3.049 1.877 1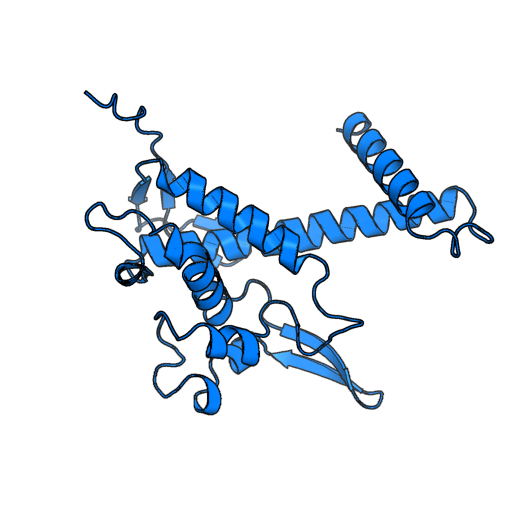.00 59.34 183 LYS A N 1
ATOM 1421 C CA . LYS A 1 183 ? 24.294 3.366 3.243 1.00 59.34 183 LYS A CA 1
ATOM 1422 C C . LYS A 1 183 ? 22.778 3.244 3.368 1.00 59.34 183 LYS A C 1
ATOM 1424 O O . LYS A 1 183 ? 22.063 4.240 3.306 1.00 59.34 183 LYS A O 1
ATOM 1429 N N . PRO A 1 184 ? 22.250 2.026 3.553 1.00 57.75 184 PRO A N 1
ATOM 1430 C CA . PRO A 1 184 ? 20.817 1.863 3.641 1.00 57.75 184 PRO A CA 1
ATOM 1431 C C . PRO A 1 184 ? 20.257 2.502 4.920 1.00 57.75 184 PRO A C 1
ATOM 1433 O O . PRO A 1 184 ? 20.701 2.193 6.030 1.00 57.75 184 PRO A O 1
ATOM 1436 N N . LEU A 1 185 ? 19.240 3.348 4.771 1.00 56.19 185 LEU A N 1
ATOM 1437 C CA . LEU A 1 185 ? 18.441 3.863 5.875 1.00 56.19 185 LEU A CA 1
ATOM 1438 C C . LEU A 1 185 ? 17.575 2.742 6.456 1.00 56.19 185 LEU A C 1
ATOM 1440 O O . LEU A 1 185 ? 17.091 1.864 5.738 1.00 56.19 185 LEU A O 1
ATOM 1444 N N . LYS A 1 186 ? 17.361 2.778 7.773 1.00 49.06 186 LYS A N 1
ATOM 1445 C CA . LYS A 1 186 ? 16.386 1.915 8.444 1.00 49.06 186 LYS A CA 1
ATOM 1446 C C . LYS A 1 186 ? 15.159 2.727 8.827 1.00 49.06 186 LYS A C 1
ATOM 1448 O O . LYS A 1 186 ? 15.271 3.661 9.614 1.00 49.06 186 LYS A O 1
ATOM 1453 N N . ALA A 1 187 ? 13.994 2.325 8.331 1.00 46.09 187 ALA A N 1
ATOM 1454 C CA . ALA A 1 187 ? 12.704 2.848 8.770 1.00 46.09 187 ALA A CA 1
ATOM 1455 C C . ALA A 1 187 ? 11.783 1.670 9.101 1.00 46.09 187 ALA A C 1
ATOM 1457 O O . ALA A 1 187 ? 11.671 0.732 8.317 1.00 46.09 187 ALA A O 1
ATOM 1458 N N . ASN A 1 188 ? 11.164 1.688 10.285 1.00 42.19 188 ASN A N 1
ATOM 1459 C CA . ASN A 1 188 ? 10.243 0.639 10.749 1.00 42.19 188 ASN A CA 1
ATOM 1460 C C . ASN A 1 188 ? 10.793 -0.801 10.631 1.00 42.19 188 ASN A C 1
ATOM 1462 O O . ASN A 1 188 ? 10.051 -1.731 10.341 1.00 42.19 188 ASN A O 1
ATOM 1466 N N . GLY A 1 189 ? 12.100 -0.995 10.845 1.00 44.94 189 GLY A N 1
ATOM 1467 C CA . GLY A 1 189 ? 12.741 -2.319 10.814 1.00 44.94 189 GLY A CA 1
ATOM 1468 C C . GLY A 1 189 ? 13.186 -2.809 9.430 1.00 44.94 189 GLY A C 1
ATOM 1469 O O . GLY A 1 189 ? 13.904 -3.804 9.349 1.00 44.94 189 GLY A O 1
ATOM 1470 N N . PHE A 1 190 ? 12.861 -2.088 8.360 1.00 43.50 190 PHE A N 1
ATOM 1471 C CA . PHE A 1 190 ? 13.250 -2.430 6.993 1.00 43.50 190 PHE A CA 1
ATOM 1472 C C . PHE A 1 190 ? 14.456 -1.587 6.538 1.00 43.50 190 PHE A C 1
ATOM 1474 O O . PHE A 1 190 ? 14.593 -0.429 6.939 1.00 43.50 190 PHE A O 1
ATOM 1481 N N . ARG A 1 191 ? 15.370 -2.186 5.755 1.00 47.66 191 ARG A N 1
ATOM 1482 C CA . ARG A 1 191 ? 16.553 -1.516 5.173 1.00 47.66 191 ARG A CA 1
ATOM 1483 C C . ARG A 1 191 ? 16.224 -1.006 3.773 1.00 47.66 191 ARG A C 1
ATOM 1485 O O . ARG A 1 191 ? 15.666 -1.767 2.989 1.00 47.66 191 ARG A O 1
ATOM 1492 N N . PHE A 1 192 ? 16.649 0.211 3.443 1.00 57.09 192 PHE A N 1
ATOM 1493 C CA . PHE A 1 192 ? 16.330 0.840 2.159 1.00 57.09 192 PHE A CA 1
ATOM 1494 C C . PHE A 1 192 ? 17.467 1.710 1.629 1.00 57.09 192 PHE A C 1
ATOM 1496 O O . PHE A 1 192 ? 18.148 2.329 2.439 1.00 57.09 192 PHE A O 1
ATOM 1503 N N . PRO A 1 193 ? 17.665 1.808 0.305 1.00 54.31 193 PRO A N 1
ATOM 1504 C CA . PRO A 1 193 ? 18.639 2.731 -0.272 1.00 54.31 193 PRO A CA 1
ATOM 1505 C C . PRO A 1 193 ? 18.274 4.191 0.042 1.00 54.31 193 PRO A C 1
ATOM 1507 O O . PRO A 1 193 ? 17.100 4.563 0.060 1.00 54.31 193 PRO A O 1
ATOM 1510 N N . GLU A 1 194 ? 19.280 5.026 0.298 1.00 57.62 194 GLU A N 1
ATOM 1511 C CA . GLU A 1 194 ? 19.081 6.458 0.514 1.00 57.62 194 GLU A CA 1
ATOM 1512 C C . GLU A 1 194 ? 18.730 7.142 -0.820 1.00 57.62 194 GLU A C 1
ATOM 1514 O O . GLU A 1 194 ? 19.458 7.024 -1.814 1.00 57.62 194 GLU A O 1
ATOM 1519 N N . PHE A 1 195 ? 17.607 7.864 -0.861 1.00 58.47 195 PHE A N 1
ATOM 1520 C CA . PHE A 1 195 ? 17.170 8.619 -2.037 1.00 58.47 195 PHE A CA 1
ATOM 1521 C C . PHE A 1 195 ? 16.971 10.097 -1.698 1.00 58.47 195 PHE A C 1
ATOM 1523 O O . PHE A 1 195 ? 16.583 10.457 -0.589 1.00 58.47 195 PHE A O 1
ATOM 1530 N N . THR A 1 196 ? 17.223 10.971 -2.671 1.00 54.19 196 THR A N 1
ATOM 1531 C CA . THR A 1 196 ? 16.939 12.406 -2.581 1.00 54.19 196 THR A CA 1
ATOM 1532 C C . THR A 1 196 ? 16.050 12.759 -3.750 1.00 54.19 196 THR A C 1
ATOM 1534 O O . THR A 1 196 ? 16.386 12.549 -4.918 1.00 54.19 196 THR A O 1
ATOM 1537 N N . ILE A 1 197 ? 14.909 13.346 -3.421 1.00 55.91 197 ILE A N 1
ATOM 1538 C CA . ILE A 1 197 ? 14.073 14.019 -4.400 1.00 55.91 197 ILE A CA 1
ATOM 1539 C C . ILE A 1 197 ? 14.736 15.369 -4.652 1.00 55.91 197 ILE A C 1
ATOM 1541 O O . ILE A 1 197 ? 14.772 16.226 -3.767 1.00 55.91 197 ILE A O 1
ATOM 1545 N N . ARG A 1 198 ? 15.301 15.559 -5.844 1.00 54.81 198 ARG A N 1
ATOM 1546 C CA . ARG A 1 198 ? 15.756 16.882 -6.262 1.00 54.81 198 ARG A CA 1
ATOM 1547 C C . ARG A 1 198 ? 14.553 17.578 -6.859 1.00 54.81 198 ARG A C 1
ATOM 1549 O O . ARG A 1 198 ? 14.090 17.194 -7.921 1.00 54.81 198 ARG A O 1
ATOM 1556 N N . LEU A 1 199 ? 14.045 18.614 -6.204 1.00 48.84 199 LEU A N 1
ATOM 1557 C CA . LEU A 1 199 ? 13.066 19.484 -6.845 1.00 48.84 199 LEU A CA 1
ATOM 1558 C C . LEU A 1 199 ? 13.765 20.156 -8.034 1.00 48.84 199 LEU A C 1
ATOM 1560 O O . LEU A 1 199 ? 14.423 21.181 -7.884 1.00 48.84 199 LEU A O 1
ATOM 1564 N N . SER A 1 200 ? 13.703 19.539 -9.212 1.00 47.34 20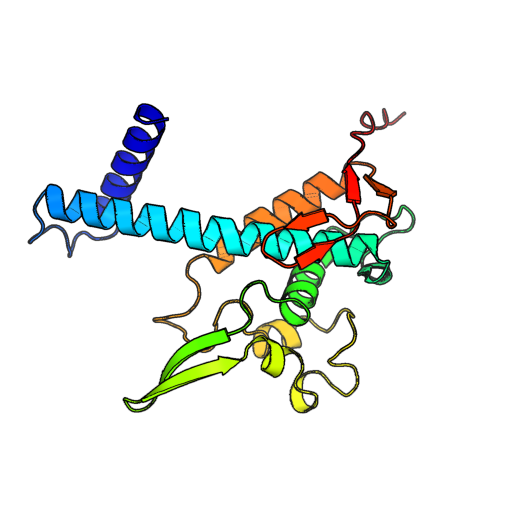0 SER A N 1
ATOM 1565 C CA . SER A 1 200 ? 14.047 20.222 -10.445 1.00 47.34 200 SER A CA 1
ATOM 1566 C C . SER A 1 200 ? 13.032 21.341 -10.599 1.00 47.34 200 SER A C 1
ATOM 1568 O O . SER A 1 200 ? 11.826 21.077 -10.541 1.00 47.34 200 SER A O 1
ATOM 1570 N N . SER A 1 201 ? 13.509 22.573 -10.778 1.00 45.53 201 SER A N 1
ATOM 1571 C CA . SER A 1 201 ? 12.679 23.679 -11.249 1.00 45.53 201 SER A CA 1
ATOM 1572 C C . SER A 1 201 ? 11.797 23.154 -12.386 1.00 45.53 201 SER A C 1
ATOM 1574 O O . SER A 1 201 ? 12.329 22.419 -13.229 1.00 45.53 201 SER A O 1
ATOM 1576 N N . PRO A 1 202 ? 10.485 23.459 -12.418 1.00 45.53 202 PRO A N 1
ATOM 1577 C CA . PRO A 1 202 ? 9.644 23.051 -13.532 1.00 45.53 202 PRO A CA 1
ATOM 1578 C C . PRO A 1 202 ? 10.366 23.465 -14.807 1.00 45.53 202 PRO A C 1
ATOM 1580 O O . PRO A 1 202 ? 10.781 24.621 -14.919 1.00 45.53 202 PRO A O 1
ATOM 1583 N N . SER A 1 203 ? 10.591 22.524 -15.725 1.00 48.09 203 SER A N 1
ATOM 1584 C CA . SER A 1 203 ? 11.114 22.873 -17.038 1.00 48.09 203 SER A CA 1
ATOM 1585 C C . SER A 1 203 ? 10.168 23.920 -17.609 1.00 48.09 203 SER A C 1
ATOM 1587 O O . SER A 1 203 ? 9.003 23.610 -17.860 1.00 48.09 203 SER A O 1
ATOM 1589 N N . SER A 1 204 ? 10.643 25.156 -17.739 1.00 40.53 204 SER A N 1
ATOM 1590 C CA . SER A 1 204 ? 9.945 26.209 -18.455 1.00 40.53 204 SER A CA 1
ATOM 1591 C C . SER A 1 204 ? 9.725 25.696 -19.872 1.00 40.53 204 SER A C 1
ATOM 1593 O O . SER A 1 204 ? 10.662 25.655 -20.670 1.00 40.53 204 SER A O 1
ATOM 1595 N N . SER A 1 205 ? 8.521 25.204 -20.149 1.00 39.94 205 SER A N 1
ATOM 1596 C CA . SER A 1 205 ? 8.100 24.830 -21.492 1.00 39.94 205 SER A CA 1
ATOM 1597 C C . SER A 1 205 ? 8.244 26.066 -22.374 1.00 39.94 205 SER A C 1
ATOM 1599 O O . SER A 1 205 ? 7.596 27.080 -22.107 1.00 39.94 205 SER A O 1
ATOM 1601 N N . SER A 1 206 ? 9.158 25.976 -23.341 1.00 35.94 206 SER A N 1
ATOM 1602 C CA . SER A 1 206 ? 9.283 26.899 -24.475 1.00 35.94 206 SER A CA 1
ATOM 1603 C C . SER A 1 206 ? 8.236 26.551 -25.521 1.00 35.94 206 SER A C 1
ATOM 1605 O O . SER A 1 206 ? 7.947 25.338 -25.650 1.00 35.94 206 SER A O 1
#